Protein AF-A0A1J9QA91-F1 (afdb_monomer)

Nearest PDB structures (foldseek):
  8tov-assembly1_H  TM=1.592E-01  e=2.690E+00  Human immunodeficiency virus 1
  8tov-assembly1_L  TM=1.574E-01  e=2.690E+00  Human immunodeficiency virus 1

Mean predicted aligned error: 17.03 Å

pLDDT: mean 70.41, std 20.9, range [32.97, 96.31]

Structure (mmCIF, N/CA/C/O backbone):
data_AF-A0A1J9QA91-F1
#
_entry.id   AF-A0A1J9QA91-F1
#
loop_
_atom_site.group_PDB
_atom_site.id
_atom_site.type_symbol
_atom_site.label_atom_id
_atom_site.label_alt_id
_atom_site.label_comp_id
_atom_site.label_asym_id
_atom_site.label_entity_id
_atom_site.label_seq_id
_atom_site.pdbx_PDB_ins_code
_atom_site.Cartn_x
_atom_site.Cartn_y
_atom_site.Cartn_z
_atom_site.occupancy
_atom_site.B_iso_or_equiv
_atom_site.auth_seq_id
_atom_site.auth_comp_id
_atom_site.auth_asym_id
_atom_site.auth_atom_id
_atom_site.pdbx_PDB_model_num
ATOM 1 N N . MET A 1 1 ? -50.856 31.066 -77.175 1.00 39.31 1 MET A N 1
ATOM 2 C CA . MET A 1 1 ? -49.481 31.153 -76.643 1.00 39.31 1 MET A CA 1
ATOM 3 C C . MET A 1 1 ? -49.029 29.715 -76.369 1.00 39.31 1 MET A C 1
ATOM 5 O O . MET A 1 1 ? -49.723 29.060 -75.609 1.00 39.31 1 MET A O 1
ATOM 9 N N . THR A 1 2 ? -48.312 29.066 -77.304 1.00 38.53 2 THR A N 1
ATOM 10 C CA . THR A 1 2 ? -46.837 28.796 -77.308 1.00 38.53 2 THR A CA 1
ATOM 11 C C . THR A 1 2 ? -46.408 27.879 -76.141 1.00 38.53 2 THR A C 1
ATOM 13 O O . THR A 1 2 ? -46.605 28.278 -75.005 1.00 38.53 2 THR A O 1
ATOM 16 N N . ARG A 1 3 ? -46.133 26.572 -76.331 1.00 35.72 3 ARG A N 1
ATOM 17 C CA . ARG A 1 3 ? -44.908 25.852 -76.800 1.00 35.72 3 ARG A CA 1
ATOM 18 C C . ARG A 1 3 ? -43.659 25.987 -75.904 1.00 35.72 3 ARG A C 1
ATOM 20 O O . ARG A 1 3 ? -43.253 27.115 -75.664 1.00 35.72 3 ARG A O 1
ATOM 27 N N . ASP A 1 4 ? -43.062 24.815 -75.604 1.00 38.56 4 ASP A N 1
ATOM 28 C CA . ASP A 1 4 ? -41.659 24.524 -75.200 1.00 38.56 4 ASP A CA 1
ATOM 29 C C . ASP A 1 4 ? -41.163 25.125 -73.867 1.00 38.56 4 ASP A C 1
ATOM 31 O O . ASP A 1 4 ? -41.654 26.156 -73.435 1.00 38.56 4 ASP A O 1
ATOM 35 N N . ALA A 1 5 ? -40.165 24.618 -73.139 1.00 40.47 5 ALA A N 1
ATOM 36 C CA . ALA A 1 5 ? -39.378 23.380 -73.029 1.00 40.47 5 ALA A CA 1
ATOM 37 C C . ALA A 1 5 ? -38.369 23.638 -71.882 1.00 40.47 5 ALA A C 1
ATOM 39 O O . ALA A 1 5 ? -38.092 24.803 -71.603 1.00 40.47 5 ALA A O 1
ATOM 40 N N . SER A 1 6 ? -37.756 22.575 -71.336 1.00 41.81 6 SER A N 1
ATOM 41 C CA . SER A 1 6 ? -36.440 22.605 -70.653 1.00 41.81 6 SER A CA 1
ATOM 42 C C . SER A 1 6 ? -36.372 23.344 -69.294 1.00 41.81 6 SER A C 1
ATOM 44 O O . SER A 1 6 ? -37.009 24.359 -69.075 1.00 41.81 6 SER A O 1
ATOM 46 N N . GLU A 1 7 ? -35.611 22.940 -68.281 1.00 35.69 7 GLU A N 1
ATOM 47 C CA . GLU A 1 7 ? -34.674 21.839 -68.080 1.00 35.69 7 GLU A CA 1
ATOM 48 C C . GLU A 1 7 ? -34.278 21.844 -66.589 1.00 35.69 7 GLU A C 1
ATOM 50 O O . GLU A 1 7 ? -34.295 22.889 -65.946 1.00 35.69 7 GLU A O 1
ATOM 55 N N . PHE A 1 8 ? -33.849 20.682 -66.095 1.00 37.22 8 PHE A N 1
ATOM 56 C CA . PHE A 1 8 ? -32.738 20.527 -65.147 1.00 37.22 8 PHE A CA 1
ATOM 57 C C . PHE A 1 8 ? -32.828 21.192 -63.758 1.00 37.22 8 PHE A C 1
ATOM 59 O O . PHE A 1 8 ? -32.391 22.318 -63.546 1.00 37.22 8 PHE A O 1
ATOM 66 N N . THR A 1 9 ? -33.179 20.391 -62.749 1.00 40.34 9 THR A N 1
ATOM 67 C CA . THR A 1 9 ? -32.490 20.468 -61.449 1.00 40.34 9 THR A CA 1
ATOM 68 C C . THR A 1 9 ? -32.198 19.057 -60.960 1.00 40.34 9 THR A C 1
ATOM 70 O O . THR A 1 9 ? -33.107 18.311 -60.595 1.00 40.34 9 THR A O 1
ATOM 73 N N . SER A 1 10 ? -30.921 18.696 -61.023 1.00 42.06 10 SER A N 1
ATOM 74 C CA . SER A 1 10 ? -30.374 17.416 -60.599 1.00 42.06 10 SER A CA 1
ATOM 75 C C . SER A 1 10 ? -30.230 17.318 -59.083 1.00 42.06 10 SER A C 1
ATOM 77 O O . SER A 1 10 ? -29.841 18.274 -58.419 1.00 42.06 10 SER A O 1
ATOM 79 N N . ASP A 1 11 ? -30.483 16.098 -58.622 1.00 36.47 11 ASP A N 1
ATOM 80 C CA . ASP A 1 11 ? -29.731 15.357 -57.612 1.00 36.47 11 ASP A CA 1
ATOM 81 C C . ASP A 1 11 ? -29.724 15.886 -56.170 1.00 36.47 11 ASP A C 1
ATOM 83 O O . ASP A 1 11 ? -28.911 16.699 -55.731 1.00 36.47 11 ASP A O 1
ATOM 87 N N . ALA A 1 12 ? -30.659 15.318 -55.412 1.00 41.25 12 ALA A N 1
ATOM 88 C CA . ALA A 1 12 ? -30.594 15.198 -53.973 1.00 41.25 12 ALA A CA 1
ATOM 89 C C . ALA A 1 12 ? -29.563 14.126 -53.594 1.00 41.25 12 ALA A C 1
ATOM 91 O O . ALA A 1 12 ? -29.635 13.004 -54.086 1.00 41.25 12 ALA A O 1
ATOM 92 N N . GLY A 1 13 ? -28.686 14.433 -52.640 1.00 36.81 13 GLY A N 1
ATOM 93 C CA . GLY A 1 13 ? -27.910 13.405 -51.952 1.00 36.81 13 GLY A CA 1
ATOM 94 C C . GLY A 1 13 ? -26.496 13.838 -51.622 1.00 36.81 13 GLY A C 1
ATOM 95 O O . GLY A 1 13 ? -25.540 13.398 -52.249 1.00 36.81 13 GLY A O 1
ATOM 96 N N . ALA A 1 14 ? -26.349 14.663 -50.585 1.00 39.41 14 ALA A N 1
ATOM 97 C CA . ALA A 1 14 ? -25.079 14.772 -49.885 1.00 39.41 14 ALA A CA 1
ATOM 98 C C . ALA A 1 14 ? -24.719 13.382 -49.331 1.00 39.41 14 ALA A C 1
ATOM 100 O O . ALA A 1 14 ? -25.323 12.910 -48.368 1.00 39.41 14 ALA A O 1
ATOM 101 N N . GLY A 1 15 ? -23.771 12.710 -49.983 1.00 32.97 15 GLY A N 1
ATOM 102 C CA . GLY A 1 15 ? -23.173 11.476 -49.498 1.00 32.97 15 GLY A CA 1
ATOM 103 C C . GLY A 1 15 ? -22.398 11.752 -48.215 1.00 32.97 15 GLY A C 1
ATOM 104 O O . GLY A 1 15 ? -21.253 12.195 -48.253 1.00 32.97 15 GLY A O 1
ATOM 105 N N . SER A 1 16 ? -23.031 11.498 -47.072 1.00 41.75 16 SER A N 1
ATOM 106 C CA . SER A 1 16 ? -22.326 11.268 -45.815 1.00 41.75 16 SER A CA 1
ATOM 107 C C . SER A 1 16 ? -21.507 9.979 -45.947 1.00 41.75 16 SER A C 1
ATOM 109 O O . SER A 1 16 ? -22.064 8.967 -46.382 1.00 41.75 16 SER A O 1
ATOM 111 N N . PRO A 1 17 ? -20.214 9.961 -45.583 1.00 40.47 17 PRO A N 1
ATOM 112 C CA . PRO A 1 17 ? -19.497 8.704 -45.453 1.00 40.47 17 PRO A CA 1
ATOM 113 C C . PRO A 1 17 ? -20.171 7.891 -44.345 1.00 40.47 17 PRO A C 1
ATOM 115 O O . PRO A 1 17 ? -20.330 8.360 -43.219 1.00 40.47 17 PRO A O 1
ATOM 118 N N . SER A 1 18 ? -20.634 6.692 -44.697 1.00 39.00 18 SER A N 1
ATOM 119 C CA . SER A 1 18 ? -21.162 5.724 -43.747 1.00 39.00 18 SER A CA 1
ATOM 120 C C . SER A 1 18 ? -20.080 5.371 -42.727 1.00 39.00 18 SER A C 1
ATOM 122 O O . SER A 1 18 ? -19.146 4.633 -43.035 1.00 39.00 18 SER A O 1
ATOM 124 N N . ASP A 1 19 ? -20.244 5.865 -41.502 1.00 38.88 19 ASP A N 1
ATOM 125 C CA . ASP A 1 19 ? -19.657 5.278 -40.302 1.00 38.88 19 ASP A CA 1
ATOM 126 C C . ASP A 1 19 ? -20.283 3.894 -40.096 1.00 38.88 19 ASP A C 1
ATOM 128 O O . ASP A 1 19 ? -21.243 3.701 -39.350 1.00 38.88 19 ASP A O 1
ATOM 132 N N . THR A 1 20 ? -19.763 2.902 -40.813 1.00 40.28 20 THR A N 1
ATOM 133 C CA . THR A 1 20 ? -19.886 1.510 -40.385 1.00 40.28 20 THR A CA 1
ATOM 134 C C . THR A 1 20 ? -19.117 1.389 -39.070 1.00 40.28 20 THR A C 1
ATOM 136 O O . THR A 1 20 ? -17.904 1.615 -39.080 1.00 40.28 20 THR A O 1
ATOM 139 N N 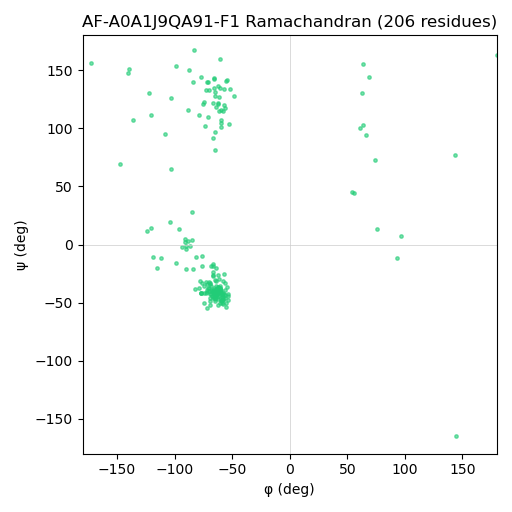. PRO A 1 21 ? -19.753 1.027 -37.940 1.00 38.31 21 PRO A N 1
ATOM 140 C CA . PRO A 1 21 ? -19.002 0.691 -36.746 1.00 38.31 21 PRO A CA 1
ATOM 141 C C . PRO A 1 21 ? -18.150 -0.522 -37.104 1.00 38.31 21 PRO A C 1
ATOM 143 O O . PRO A 1 21 ? -18.679 -1.593 -37.409 1.00 38.31 21 PRO A O 1
ATOM 146 N N . VAL A 1 22 ? -16.830 -0.349 -37.106 1.00 36.28 22 VAL A N 1
ATOM 147 C CA . VAL A 1 22 ? -15.901 -1.473 -37.097 1.00 36.28 22 VAL A CA 1
ATOM 148 C C . VAL A 1 22 ? -16.218 -2.243 -35.824 1.00 36.28 22 VAL A C 1
ATOM 150 O O . VAL A 1 22 ? -15.879 -1.823 -34.719 1.00 36.28 22 VAL A O 1
ATOM 153 N N . GLN A 1 23 ? -16.954 -3.339 -35.983 1.00 33.66 23 GLN A N 1
ATOM 154 C CA . GLN A 1 23 ? -17.214 -4.290 -34.924 1.00 33.66 23 GLN A CA 1
ATOM 155 C C . GLN A 1 23 ? -15.867 -4.935 -34.596 1.00 33.66 23 GLN A C 1
ATOM 157 O O . GLN A 1 23 ? -15.427 -5.875 -35.256 1.00 33.66 23 GLN A O 1
ATOM 162 N N . LEU A 1 24 ? -15.168 -4.344 -33.624 1.00 34.25 24 LEU A N 1
ATOM 163 C CA . LEU A 1 24 ? -13.982 -4.928 -33.017 1.00 34.25 24 LEU A CA 1
ATOM 164 C C . LEU A 1 24 ? -14.338 -6.355 -32.574 1.00 34.25 24 LEU A C 1
ATOM 166 O O . LEU A 1 24 ? -15.409 -6.551 -31.984 1.00 34.25 24 LEU A O 1
ATOM 170 N N . PRO A 1 25 ? -13.487 -7.355 -32.863 1.00 33.28 25 PRO A N 1
ATOM 171 C CA . PRO A 1 25 ? -13.709 -8.700 -32.361 1.00 33.28 25 PRO A CA 1
ATOM 172 C C . PRO A 1 25 ? -13.846 -8.642 -30.832 1.00 33.28 25 PRO A C 1
ATOM 174 O O . PRO A 1 25 ? -13.154 -7.841 -30.194 1.00 33.28 25 PRO A O 1
ATOM 177 N N . PRO A 1 26 ? -14.743 -9.445 -30.229 1.00 33.84 26 PRO A N 1
ATOM 178 C CA . PRO A 1 26 ? -14.878 -9.490 -28.783 1.00 33.84 26 PRO A CA 1
ATOM 179 C C . PRO A 1 26 ? -13.512 -9.832 -28.196 1.00 33.84 26 PRO A C 1
ATOM 181 O O . PRO A 1 26 ? -12.950 -10.880 -28.506 1.00 33.84 26 PRO A O 1
ATOM 184 N N . ASN A 1 27 ? -12.969 -8.909 -27.403 1.00 34.78 27 ASN A N 1
ATOM 185 C CA . ASN A 1 27 ? -11.701 -9.092 -26.718 1.00 34.78 27 ASN A CA 1
ATOM 186 C C . ASN A 1 27 ? -11.818 -10.349 -25.836 1.00 34.78 27 ASN A C 1
ATOM 188 O O . ASN A 1 27 ? -12.659 -10.356 -24.928 1.00 34.78 27 ASN A O 1
ATOM 192 N N . PRO A 1 28 ? -11.065 -11.429 -26.105 1.00 34.19 28 PRO A N 1
ATOM 193 C CA . PRO A 1 28 ? -11.128 -12.611 -25.275 1.00 34.19 28 PRO A CA 1
ATOM 194 C C . PRO A 1 28 ? -10.412 -12.318 -23.951 1.00 34.19 28 PRO A C 1
ATOM 196 O O . PRO A 1 28 ? -9.194 -12.352 -23.850 1.00 34.19 28 PRO A O 1
ATOM 199 N N . SER A 1 29 ? -11.234 -12.072 -22.934 1.00 44.62 29 SER A N 1
ATOM 200 C CA . SER A 1 29 ? -11.030 -12.585 -21.578 1.00 44.62 29 SER A CA 1
ATOM 201 C C . SER A 1 29 ? -9.925 -11.949 -20.718 1.00 44.62 29 SER A C 1
ATOM 203 O O . SER A 1 29 ? -8.976 -12.608 -20.328 1.00 44.62 29 SER A O 1
ATOM 205 N N . SER A 1 30 ? -10.149 -10.721 -20.243 1.00 43.38 30 SER A N 1
ATOM 206 C CA . SER A 1 30 ? -9.659 -10.280 -18.918 1.00 43.38 30 SER A CA 1
ATOM 207 C C . SER A 1 30 ? -10.574 -10.745 -17.767 1.00 43.38 30 SER A C 1
ATOM 209 O O . SER A 1 30 ? -10.203 -10.675 -16.597 1.00 43.38 30 SER A O 1
ATOM 211 N N . SER A 1 31 ? -11.767 -11.260 -18.099 1.00 40.06 31 SER A N 1
ATOM 212 C CA . SER A 1 31 ? -12.712 -11.857 -17.143 1.00 40.06 31 SER A CA 1
ATOM 213 C C . SER A 1 31 ? -12.184 -13.181 -16.583 1.00 40.06 31 SER A C 1
ATOM 215 O O . SER A 1 31 ? -12.224 -13.397 -15.375 1.00 40.06 31 SER A O 1
ATOM 217 N N . SER A 1 32 ? -11.600 -14.044 -17.426 1.00 52.50 32 SER A N 1
ATOM 218 C CA . SER A 1 32 ? -11.296 -15.433 -17.053 1.00 52.50 32 SER A CA 1
ATOM 219 C C . SER A 1 32 ? -10.280 -15.579 -15.921 1.00 52.50 32 SER A C 1
ATOM 221 O O . SER A 1 32 ? -10.372 -16.524 -15.144 1.00 52.50 32 SER A O 1
ATOM 223 N N . ASP A 1 33 ? -9.326 -14.659 -15.789 1.00 52.06 33 ASP A N 1
ATOM 224 C CA . ASP A 1 33 ? -8.189 -14.848 -14.881 1.00 52.06 33 ASP A CA 1
ATOM 225 C C . ASP A 1 33 ? -8.527 -14.484 -13.428 1.00 52.06 33 ASP A C 1
ATOM 227 O O . ASP A 1 33 ? -8.138 -15.191 -12.491 1.00 52.06 33 ASP A O 1
ATOM 231 N N . ILE A 1 34 ? -9.320 -13.422 -13.232 1.00 53.81 34 ILE A N 1
ATOM 232 C CA . ILE A 1 34 ? -9.914 -13.083 -11.929 1.00 53.81 34 ILE A CA 1
ATOM 233 C C . ILE A 1 34 ? -11.025 -14.078 -11.586 1.00 53.81 34 ILE A C 1
ATOM 235 O O . ILE A 1 34 ? -11.161 -14.451 -10.416 1.00 53.81 34 ILE A O 1
ATOM 239 N N . ASP A 1 35 ? -11.765 -14.570 -12.584 1.00 63.16 35 ASP A N 1
ATOM 240 C CA . ASP A 1 35 ? -12.769 -15.614 -12.388 1.00 63.16 35 ASP A CA 1
ATOM 241 C C . ASP A 1 35 ? -12.125 -16.903 -11.857 1.00 63.16 35 ASP A C 1
ATOM 243 O O . ASP A 1 35 ? -12.683 -17.531 -10.960 1.00 63.16 35 ASP A O 1
ATOM 247 N N . VAL A 1 36 ? -10.915 -17.275 -12.296 1.00 58.28 36 VAL A N 1
ATOM 248 C CA . VAL A 1 36 ? -10.191 -18.450 -11.771 1.00 58.28 36 VAL A CA 1
ATOM 249 C C . VAL A 1 36 ? -9.801 -18.271 -10.302 1.00 58.28 36 VAL A C 1
ATOM 251 O O . VAL A 1 36 ? -10.016 -19.188 -9.504 1.00 58.28 36 VAL A O 1
ATOM 254 N N . PHE A 1 37 ? -9.270 -17.109 -9.907 1.00 59.41 37 PHE A N 1
ATOM 255 C CA . PHE A 1 37 ? -8.938 -16.842 -8.501 1.00 59.41 37 PHE A CA 1
ATOM 256 C C . PHE A 1 37 ? -10.199 -16.817 -7.625 1.00 59.41 37 PHE A C 1
ATOM 258 O O . PHE A 1 37 ? -10.272 -17.500 -6.601 1.00 59.41 37 PHE A O 1
ATOM 265 N N . THR A 1 38 ? -11.221 -16.084 -8.065 1.00 64.25 38 THR A N 1
ATOM 266 C CA . THR A 1 38 ? -12.463 -15.861 -7.314 1.00 64.25 38 THR A CA 1
ATOM 267 C C . THR A 1 38 ? -13.297 -17.140 -7.197 1.00 64.25 38 THR A C 1
ATOM 269 O O . THR A 1 38 ? -13.761 -17.466 -6.103 1.00 64.25 38 THR A O 1
ATOM 272 N N . SER A 1 39 ? -13.420 -17.924 -8.275 1.00 68.56 39 SER A N 1
ATOM 273 C CA . SER A 1 39 ? -14.099 -19.231 -8.262 1.00 68.56 39 SER A CA 1
ATOM 274 C C . SER A 1 39 ? -13.356 -20.263 -7.416 1.00 68.56 39 SER A C 1
ATOM 276 O O . SER A 1 39 ? -13.983 -21.016 -6.671 1.00 68.56 39 SER A O 1
ATOM 278 N N . THR A 1 40 ? -12.020 -20.278 -7.456 1.00 66.88 40 THR A N 1
ATOM 279 C CA . THR A 1 40 ? -11.218 -21.175 -6.613 1.00 66.88 40 THR A CA 1
ATOM 280 C C . THR A 1 40 ? -11.399 -20.833 -5.136 1.00 66.88 40 THR A C 1
ATOM 282 O O . THR A 1 40 ? -11.616 -21.730 -4.322 1.00 66.88 40 THR A O 1
ATOM 285 N N . LEU A 1 41 ? -11.390 -19.543 -4.788 1.00 68.19 41 LEU A N 1
ATOM 286 C CA . LEU A 1 41 ? -11.603 -19.086 -3.416 1.00 68.19 41 LEU A CA 1
ATOM 287 C C . LEU A 1 41 ? -13.009 -19.452 -2.905 1.00 68.19 41 LEU A C 1
ATOM 289 O O . LEU A 1 41 ? -13.157 -19.931 -1.780 1.00 68.19 41 LEU A O 1
ATOM 293 N N . GLN A 1 42 ? -14.039 -19.271 -3.738 1.00 71.44 42 GLN A N 1
ATOM 294 C CA . GLN A 1 42 ? -15.420 -19.629 -3.402 1.00 71.44 42 GLN A CA 1
ATOM 295 C C . GLN A 1 42 ? -15.605 -21.146 -3.236 1.00 71.44 42 GLN A C 1
ATOM 297 O O . GLN A 1 42 ? -16.220 -21.575 -2.259 1.00 71.44 42 GLN A O 1
ATOM 302 N N . ASN A 1 43 ? -15.017 -21.960 -4.117 1.00 72.06 43 ASN A N 1
ATOM 303 C CA . ASN A 1 43 ? -15.095 -23.423 -4.043 1.00 72.06 43 ASN A CA 1
ATOM 304 C C . ASN A 1 43 ? -14.391 -23.991 -2.800 1.00 72.06 43 ASN A C 1
ATOM 306 O O . ASN A 1 43 ? -14.903 -24.908 -2.155 1.00 72.06 43 ASN A O 1
ATOM 310 N N . LEU A 1 44 ? -13.238 -23.432 -2.420 1.00 68.38 44 LEU A N 1
ATOM 311 C CA . LEU A 1 44 ? -12.497 -23.869 -1.230 1.00 68.38 44 LEU A CA 1
ATOM 312 C C . LEU A 1 44 ? -13.216 -23.468 0.061 1.00 68.38 44 LEU A C 1
ATOM 314 O O . LEU A 1 44 ? -13.297 -24.267 0.993 1.00 68.38 44 LEU A O 1
ATOM 318 N N . LYS A 1 45 ? -13.837 -22.282 0.077 1.00 67.38 45 LYS A N 1
ATOM 319 C CA . LYS A 1 45 ? -14.704 -21.850 1.178 1.00 67.38 45 LYS A CA 1
ATOM 320 C C . LYS A 1 45 ? -15.933 -22.757 1.324 1.00 67.38 45 LYS A C 1
ATOM 322 O O . LYS A 1 45 ? -16.285 -23.115 2.444 1.00 67.38 45 LYS A O 1
ATOM 327 N N . ALA A 1 46 ? -16.554 -23.168 0.214 1.00 71.56 46 ALA A N 1
ATOM 328 C CA . ALA A 1 46 ? -17.671 -24.119 0.218 1.00 71.56 46 ALA A CA 1
ATOM 329 C C . ALA A 1 46 ? -17.261 -25.531 0.683 1.00 71.56 46 ALA A C 1
ATOM 331 O O . ALA A 1 46 ? -18.095 -26.276 1.190 1.00 71.56 46 ALA A O 1
ATOM 332 N N . SER A 1 47 ? -15.976 -25.875 0.564 1.00 69.81 47 SER A N 1
ATOM 333 C CA . SER A 1 47 ? -15.411 -27.164 0.988 1.00 69.81 47 SER A CA 1
ATOM 334 C C . SER A 1 47 ? -14.943 -27.181 2.452 1.00 69.81 47 SER A C 1
ATOM 336 O O . SER A 1 47 ? -14.384 -28.177 2.900 1.00 69.81 47 SER A O 1
ATOM 338 N N . GLY A 1 48 ? -15.144 -26.090 3.204 1.00 66.81 48 GLY A N 1
ATOM 339 C CA . GLY A 1 48 ? -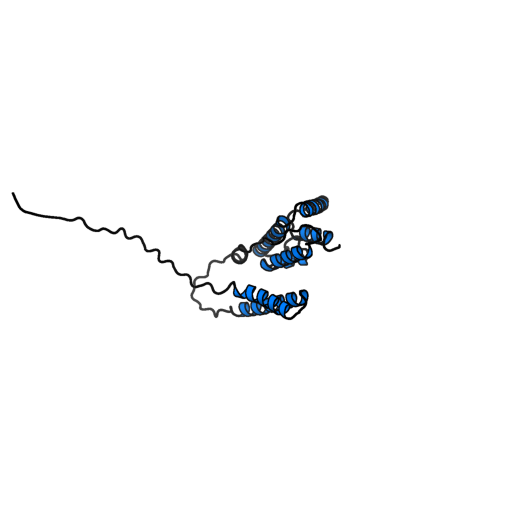14.734 -25.991 4.610 1.00 66.81 48 GLY A CA 1
ATOM 340 C C . GLY A 1 48 ? -13.231 -25.779 4.825 1.00 66.81 48 GLY A C 1
ATOM 341 O O . GLY A 1 48 ? -12.757 -25.918 5.950 1.00 66.81 48 GLY A O 1
ATOM 342 N N . VAL A 1 49 ? -12.478 -25.435 3.773 1.00 65.94 49 VAL A N 1
ATOM 343 C CA . VAL A 1 49 ? -11.047 -25.117 3.876 1.00 65.94 49 VAL A CA 1
ATOM 344 C C . VAL A 1 49 ? -10.879 -23.783 4.602 1.00 65.94 49 VAL A C 1
ATOM 346 O O . VAL A 1 49 ? -11.561 -22.801 4.292 1.00 65.94 49 VAL A O 1
ATOM 349 N N . GLY A 1 50 ? -9.961 -23.739 5.572 1.00 64.50 50 GLY A N 1
ATOM 350 C CA . GLY A 1 50 ? -9.644 -22.524 6.320 1.00 64.50 50 GLY A CA 1
ATOM 351 C C . GLY A 1 50 ? -9.251 -21.378 5.385 1.00 64.50 50 GLY A C 1
ATOM 352 O O . GLY A 1 50 ? -8.564 -21.578 4.386 1.00 64.50 50 GLY A O 1
ATOM 353 N N . GLN A 1 51 ? -9.687 -20.159 5.700 1.00 54.38 51 GLN A N 1
ATOM 354 C CA . GLN A 1 51 ? -9.568 -18.999 4.808 1.00 54.38 51 GLN A CA 1
ATOM 355 C C . GLN A 1 51 ? -8.121 -18.705 4.368 1.00 54.38 51 GLN A C 1
ATOM 357 O O . GLN A 1 51 ? -7.893 -18.273 3.238 1.00 54.38 51 GLN A O 1
ATOM 362 N N . GLU A 1 52 ? -7.146 -18.965 5.237 1.00 46.81 52 GLU A N 1
ATOM 363 C CA . GLU A 1 52 ? -5.727 -18.774 4.939 1.00 46.81 52 GLU A CA 1
ATOM 364 C C . GLU A 1 52 ? -5.187 -19.819 3.948 1.00 46.81 52 GLU A C 1
ATOM 366 O O . GLU A 1 52 ? -4.460 -19.477 3.014 1.00 46.81 52 GLU A O 1
ATOM 371 N N . GLU A 1 53 ? -5.591 -21.082 4.093 1.00 58.19 53 GLU A N 1
ATOM 372 C CA . GLU A 1 53 ? -5.234 -22.143 3.148 1.00 58.19 53 GLU A CA 1
ATOM 373 C C . GLU A 1 53 ? -5.949 -21.962 1.811 1.00 58.19 53 GLU A C 1
ATOM 375 O O . GLU A 1 53 ? -5.329 -22.097 0.757 1.00 58.19 53 GLU A O 1
ATOM 380 N N . ALA A 1 54 ? -7.220 -21.555 1.842 1.00 52.84 54 ALA A N 1
ATOM 381 C CA . ALA A 1 54 ? -7.991 -21.251 0.645 1.00 52.84 54 ALA A CA 1
ATOM 382 C C . ALA A 1 54 ? -7.346 -20.122 -0.174 1.00 52.84 54 ALA A C 1
ATOM 384 O O . ALA A 1 54 ? -7.265 -20.207 -1.399 1.00 52.84 54 ALA A O 1
ATOM 385 N N . PHE A 1 55 ? -6.831 -19.091 0.501 1.00 48.94 55 PHE A N 1
ATOM 386 C CA . PHE A 1 55 ? -6.128 -17.986 -0.143 1.00 48.94 55 PHE A CA 1
ATOM 387 C C . PHE A 1 55 ? -4.771 -18.413 -0.716 1.00 48.94 55 PHE A C 1
ATOM 389 O O . PHE A 1 55 ? -4.478 -18.113 -1.874 1.00 48.94 55 PHE A O 1
ATOM 396 N N . LYS A 1 56 ? -3.960 -19.158 0.052 1.00 56.72 56 LYS A N 1
ATOM 397 C CA . LYS A 1 56 ? -2.680 -19.715 -0.429 1.00 56.72 56 LYS A CA 1
ATOM 398 C C . LYS A 1 56 ? -2.891 -20.585 -1.671 1.00 56.72 56 LYS A C 1
ATOM 400 O O . LYS A 1 56 ? -2.152 -20.453 -2.647 1.00 56.72 56 LYS A O 1
ATOM 405 N N . PHE A 1 57 ? -3.929 -21.416 -1.666 1.00 56.53 57 PHE A N 1
ATOM 406 C CA . PHE A 1 57 ? -4.245 -22.319 -2.768 1.00 56.53 57 PHE A CA 1
ATOM 407 C C . PHE A 1 57 ? -4.801 -21.582 -3.994 1.00 56.53 57 PHE A C 1
ATOM 409 O O . PHE A 1 57 ? -4.387 -21.864 -5.118 1.00 56.53 57 PHE A O 1
ATOM 416 N N . ALA A 1 58 ? -5.683 -20.596 -3.802 1.00 55.47 58 ALA A N 1
ATOM 417 C CA . ALA A 1 58 ? -6.183 -19.757 -4.892 1.00 55.47 58 ALA A CA 1
ATOM 418 C C . ALA A 1 58 ? -5.050 -18.953 -5.553 1.00 55.47 58 ALA A C 1
ATOM 420 O O . ALA A 1 58 ? -4.971 -18.900 -6.780 1.00 55.47 58 ALA A O 1
ATOM 421 N N . MET A 1 59 ? -4.118 -18.414 -4.759 1.00 50.78 59 MET A N 1
ATOM 422 C CA . MET A 1 59 ? -2.920 -17.730 -5.260 1.00 50.78 59 MET A CA 1
ATOM 423 C C . MET A 1 59 ? -1.979 -18.664 -6.029 1.00 50.78 59 MET A C 1
ATOM 425 O O . MET A 1 59 ? -1.467 -18.287 -7.082 1.00 50.78 59 MET A O 1
ATOM 429 N N . ALA A 1 60 ? -1.745 -19.880 -5.527 1.00 60.81 60 ALA A N 1
ATOM 430 C CA . ALA A 1 60 ? -0.908 -20.868 -6.207 1.00 60.81 60 ALA A CA 1
ATOM 431 C C . ALA A 1 60 ? -1.521 -21.311 -7.544 1.00 60.81 60 ALA A C 1
ATOM 433 O O . ALA A 1 60 ? -0.822 -21.400 -8.553 1.00 60.81 60 ALA A O 1
ATOM 434 N N . ARG A 1 61 ? -2.841 -21.531 -7.573 1.00 58.03 61 ARG A N 1
ATOM 435 C CA . ARG A 1 61 ? -3.568 -21.925 -8.784 1.00 58.03 61 ARG A CA 1
ATOM 436 C C . ARG A 1 61 ? -3.620 -20.807 -9.822 1.00 58.03 61 ARG A C 1
ATOM 438 O O . ARG A 1 61 ? -3.459 -21.085 -11.005 1.00 58.03 61 ARG A O 1
ATOM 445 N N . TRP A 1 62 ? -3.790 -19.560 -9.386 1.00 56.06 62 TRP A N 1
ATOM 446 C CA . TRP A 1 62 ? -3.721 -18.401 -10.273 1.00 56.06 62 TRP A CA 1
ATOM 447 C C . TRP A 1 62 ? -2.334 -18.266 -10.917 1.00 56.06 62 TRP A C 1
ATOM 449 O O . TRP A 1 62 ? -2.245 -18.136 -12.134 1.00 56.06 62 TRP A O 1
ATOM 459 N N . ARG A 1 63 ? -1.250 -18.423 -10.142 1.00 53.47 63 ARG A N 1
ATOM 460 C CA . ARG A 1 63 ? 0.123 -18.434 -10.683 1.00 53.47 63 ARG A CA 1
ATOM 461 C C . ARG A 1 63 ? 0.354 -19.537 -11.715 1.00 53.47 63 ARG A C 1
ATOM 463 O O . ARG A 1 63 ? 0.896 -19.257 -12.773 1.00 53.47 63 ARG A O 1
ATOM 470 N N . ALA A 1 64 ? -0.102 -20.761 -11.451 1.00 58.00 64 ALA A N 1
ATOM 471 C CA . ALA A 1 64 ? 0.081 -21.876 -12.383 1.00 58.00 64 ALA A CA 1
ATOM 472 C C . ALA A 1 64 ? -0.622 -21.653 -13.736 1.00 58.00 64 ALA A C 1
ATOM 474 O O . ALA A 1 64 ? -0.091 -22.028 -14.779 1.00 58.00 64 ALA A O 1
ATOM 475 N N . VAL A 1 65 ? -1.805 -21.028 -13.731 1.00 54.62 65 VAL A N 1
ATOM 476 C CA . VAL A 1 65 ? -2.521 -20.661 -14.965 1.00 54.62 65 VAL A CA 1
ATOM 477 C C . VAL A 1 65 ? -1.827 -19.493 -15.673 1.00 54.62 65 VAL A C 1
ATOM 479 O O . VAL A 1 65 ? -1.698 -19.515 -16.894 1.00 54.62 65 VAL A O 1
ATOM 482 N N . PHE A 1 66 ? -1.323 -18.518 -14.916 1.00 46.91 66 PHE A N 1
ATOM 483 C CA . PHE A 1 66 ? -0.602 -17.357 -15.439 1.00 46.91 66 PHE A CA 1
ATOM 484 C C . PHE A 1 66 ? 0.739 -17.732 -16.103 1.00 46.91 66 PHE A C 1
ATOM 486 O O . PHE A 1 66 ? 1.044 -17.262 -17.199 1.00 46.91 66 PHE A O 1
ATOM 493 N N . ASP A 1 67 ? 1.513 -18.636 -15.497 1.00 47.03 67 ASP A N 1
ATOM 494 C CA . ASP A 1 67 ? 2.783 -19.123 -16.056 1.00 47.03 67 ASP A CA 1
ATOM 495 C C . ASP A 1 67 ? 2.564 -19.974 -17.322 1.00 47.03 67 ASP A C 1
ATOM 497 O O . ASP A 1 67 ? 3.328 -19.879 -18.283 1.00 47.03 67 ASP A O 1
ATOM 501 N N . ALA A 1 68 ? 1.485 -20.765 -17.369 1.00 49.75 68 ALA A N 1
ATOM 502 C CA . ALA A 1 68 ? 1.138 -21.582 -18.533 1.00 49.75 68 ALA A CA 1
ATOM 503 C C . ALA A 1 68 ? 0.691 -20.749 -19.750 1.00 49.75 68 ALA A C 1
ATOM 505 O O . ALA A 1 68 ? 0.972 -21.136 -20.885 1.00 49.75 68 ALA A O 1
ATOM 506 N N . GLN A 1 69 ? 0.032 -19.605 -19.531 1.00 47.69 69 GLN A N 1
ATOM 507 C CA . GLN A 1 69 ? -0.367 -18.691 -20.609 1.00 47.69 69 GLN A CA 1
ATOM 508 C C . GLN A 1 69 ? 0.828 -17.897 -21.167 1.00 47.69 69 GLN A C 1
ATOM 510 O O . GLN A 1 69 ? 0.929 -17.708 -22.378 1.00 47.69 69 GLN A O 1
ATOM 515 N N . ASN A 1 70 ? 1.789 -17.515 -20.318 1.00 40.94 70 ASN A N 1
ATOM 516 C CA . ASN A 1 70 ? 3.005 -16.814 -20.753 1.00 40.94 70 ASN A CA 1
ATOM 517 C C . ASN A 1 70 ? 4.044 -17.723 -21.432 1.00 40.94 70 ASN A C 1
ATOM 519 O O . ASN A 1 70 ? 4.900 -17.233 -22.163 1.00 40.94 70 ASN A O 1
ATOM 523 N N . ALA A 1 71 ? 3.968 -19.043 -21.247 1.00 44.19 71 ALA A N 1
ATOM 524 C CA . ALA A 1 71 ? 4.831 -19.995 -21.950 1.00 44.19 71 ALA A CA 1
ATOM 525 C C . ALA A 1 71 ? 4.430 -20.228 -23.427 1.00 44.19 71 ALA A C 1
ATOM 527 O O . ALA A 1 71 ? 5.186 -20.856 -24.168 1.00 44.19 71 ALA A O 1
ATOM 528 N N . GLN A 1 72 ? 3.264 -19.738 -23.877 1.00 39.56 72 GLN A N 1
ATOM 529 C CA . GLN A 1 72 ? 2.758 -19.952 -25.244 1.00 39.56 72 GLN A CA 1
ATOM 530 C C . GLN A 1 72 ? 3.170 -18.884 -26.273 1.00 39.56 72 GLN A C 1
ATOM 532 O O . GLN A 1 72 ? 2.863 -19.035 -27.456 1.00 39.56 72 GLN A O 1
ATOM 537 N N . THR A 1 73 ? 3.914 -17.843 -25.892 1.00 41.91 73 THR A N 1
ATOM 538 C CA . THR A 1 73 ? 4.355 -16.774 -26.806 1.00 41.91 73 THR A CA 1
ATOM 539 C C . THR A 1 73 ? 5.826 -16.915 -27.201 1.00 41.91 73 THR A C 1
ATOM 541 O O . THR A 1 73 ? 6.656 -16.054 -26.930 1.00 41.91 73 THR A O 1
ATOM 544 N N . VAL A 1 74 ? 6.166 -17.988 -27.920 1.00 38.41 74 VAL A N 1
ATOM 545 C CA . VAL A 1 74 ? 7.388 -18.009 -28.746 1.00 38.41 74 VAL A CA 1
ATOM 546 C C . VAL A 1 74 ? 6.959 -17.960 -30.213 1.00 38.41 74 VAL A C 1
ATOM 548 O O . VAL A 1 74 ? 6.635 -19.004 -30.782 1.00 38.41 74 VAL A O 1
ATOM 551 N N . PRO A 1 75 ? 6.913 -16.782 -30.866 1.00 44.47 75 PRO A N 1
ATOM 552 C CA . PRO A 1 75 ? 6.640 -16.729 -32.290 1.00 44.47 75 PRO A CA 1
ATOM 553 C C . PRO A 1 75 ? 7.885 -17.187 -33.050 1.00 44.47 75 PRO A C 1
ATOM 555 O O . PRO A 1 75 ? 8.967 -16.612 -32.924 1.00 44.47 75 PRO A O 1
ATOM 558 N N . THR A 1 76 ? 7.729 -18.219 -33.876 1.00 42.25 76 THR A N 1
ATOM 559 C CA . THR A 1 76 ? 8.686 -18.555 -34.931 1.00 42.25 76 THR A CA 1
ATOM 560 C C . THR A 1 76 ? 8.792 -17.354 -35.878 1.00 42.25 76 THR A C 1
ATOM 562 O O . THR A 1 76 ? 7.802 -16.949 -36.487 1.00 42.25 76 THR A O 1
ATOM 565 N N . ALA A 1 77 ? 9.971 -16.733 -35.945 1.00 37.66 77 ALA A N 1
ATOM 566 C CA . ALA A 1 77 ? 10.183 -15.485 -36.671 1.00 37.66 77 ALA A CA 1
ATOM 567 C C . ALA A 1 77 ? 9.976 -15.656 -38.186 1.00 37.66 77 ALA A C 1
ATOM 569 O O . ALA A 1 77 ? 10.605 -16.504 -38.818 1.00 37.66 77 ALA A O 1
ATOM 570 N N . ASN A 1 78 ? 9.131 -14.800 -38.763 1.00 37.06 78 ASN A N 1
ATOM 571 C CA . ASN A 1 78 ? 8.966 -14.628 -40.205 1.00 37.06 78 ASN A CA 1
ATOM 572 C C . ASN A 1 78 ? 9.700 -13.325 -40.610 1.00 37.06 78 ASN A C 1
ATOM 574 O O . ASN A 1 78 ? 9.427 -12.291 -39.996 1.00 37.06 78 ASN A O 1
ATOM 578 N N . PRO A 1 79 ? 10.632 -13.302 -41.586 1.00 45.91 79 PRO A N 1
ATOM 579 C CA . PRO A 1 79 ? 11.627 -12.227 -41.706 1.00 45.91 79 PRO A CA 1
ATOM 580 C C . PRO A 1 79 ? 11.156 -10.972 -42.467 1.00 45.91 79 PRO A C 1
ATOM 582 O O . PRO A 1 79 ? 11.957 -10.287 -43.100 1.00 45.91 79 PRO A O 1
ATOM 585 N N . SER A 1 80 ? 9.865 -10.639 -42.475 1.00 47.16 80 SER A N 1
ATOM 586 C CA . SER A 1 80 ? 9.367 -9.525 -43.302 1.00 47.16 80 SER A CA 1
ATOM 587 C C . SER A 1 80 ? 8.189 -8.791 -42.674 1.00 47.16 80 SER A C 1
ATOM 589 O O . SER A 1 80 ? 7.075 -8.860 -43.178 1.00 47.16 80 SER A O 1
ATOM 591 N N . MET A 1 81 ? 8.438 -8.063 -41.584 1.00 48.06 81 MET A N 1
ATOM 592 C CA . MET A 1 81 ? 7.543 -7.005 -41.099 1.00 48.06 81 MET A CA 1
ATOM 593 C C . MET A 1 81 ? 8.372 -5.807 -40.601 1.00 48.06 81 MET A C 1
ATOM 595 O O . MET A 1 81 ? 9.480 -6.015 -40.099 1.00 48.06 81 MET A O 1
ATOM 599 N N . PRO A 1 82 ? 7.875 -4.560 -40.735 1.00 48.28 82 PRO A N 1
ATOM 600 C CA . PRO A 1 82 ? 8.538 -3.383 -40.185 1.00 48.28 82 PRO A CA 1
ATOM 601 C C . PRO A 1 82 ? 8.611 -3.499 -38.661 1.00 48.28 82 PRO A C 1
ATOM 603 O O . PRO A 1 82 ? 7.632 -3.879 -38.019 1.00 48.28 82 PRO A O 1
ATOM 606 N N . VAL A 1 83 ? 9.769 -3.168 -38.093 1.00 46.44 83 VAL A N 1
ATOM 607 C CA . VAL A 1 83 ? 10.008 -3.173 -36.645 1.00 46.44 83 VAL A CA 1
ATOM 608 C C . VAL A 1 83 ? 8.979 -2.244 -35.980 1.00 46.44 83 VAL A C 1
ATOM 610 O O . VAL A 1 83 ? 8.951 -1.060 -36.330 1.00 46.44 83 VAL A O 1
ATOM 613 N N . PRO A 1 84 ? 8.112 -2.722 -35.064 1.00 47.09 84 PRO A N 1
ATOM 614 C CA . PRO A 1 84 ? 7.255 -1.822 -34.306 1.00 47.09 84 PRO A CA 1
ATOM 615 C C . PRO A 1 84 ? 8.154 -0.874 -33.507 1.00 47.09 84 PRO A C 1
ATOM 617 O O . PRO A 1 84 ? 9.163 -1.296 -32.942 1.00 47.09 84 PRO A O 1
ATOM 620 N N . ALA A 1 85 ? 7.827 0.421 -33.522 1.00 51.66 85 ALA A N 1
ATOM 621 C CA . ALA A 1 85 ? 8.560 1.438 -32.777 1.00 51.66 85 ALA A CA 1
ATOM 622 C C . ALA A 1 85 ? 8.756 0.968 -31.328 1.00 51.66 85 ALA A C 1
ATOM 624 O O . ALA A 1 85 ? 7.772 0.585 -30.700 1.00 51.66 85 ALA A O 1
ATOM 625 N N . SER A 1 86 ? 9.996 0.979 -30.818 1.00 53.88 86 SER A N 1
ATOM 626 C CA . SER A 1 86 ? 10.283 0.626 -29.423 1.00 53.88 86 SER A CA 1
ATOM 627 C C . SER A 1 86 ? 9.403 1.459 -28.496 1.00 53.88 86 SER A C 1
ATOM 629 O O . SER A 1 86 ? 9.647 2.650 -28.293 1.00 53.88 86 SER A O 1
ATOM 631 N N . THR A 1 87 ? 8.360 0.842 -27.954 1.00 61.06 87 THR A N 1
ATOM 632 C CA . THR A 1 87 ? 7.592 1.392 -26.847 1.00 61.06 87 THR A CA 1
ATOM 633 C C . THR A 1 87 ? 8.463 1.307 -25.595 1.00 61.06 87 THR A C 1
ATOM 635 O O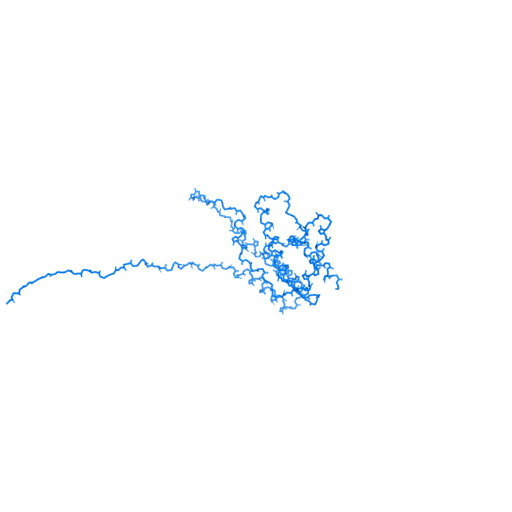 . THR A 1 87 ? 9.255 0.378 -25.432 1.00 61.06 87 THR A O 1
ATOM 638 N N . SER A 1 88 ? 8.428 2.340 -24.747 1.00 84.75 88 SER A N 1
ATOM 639 C CA . SER A 1 88 ? 9.180 2.309 -23.490 1.00 84.75 88 SER A CA 1
ATOM 640 C C . SER A 1 88 ? 8.509 1.312 -22.547 1.00 84.75 88 SER A C 1
ATOM 642 O O . SER A 1 88 ? 7.282 1.320 -22.439 1.00 84.75 88 SER A O 1
ATOM 644 N N . ALA A 1 89 ? 9.278 0.514 -21.807 1.00 87.69 89 ALA A N 1
ATOM 645 C CA . ALA A 1 89 ? 8.722 -0.489 -20.893 1.00 87.69 89 ALA A CA 1
ATOM 646 C C . ALA A 1 89 ? 7.798 0.152 -1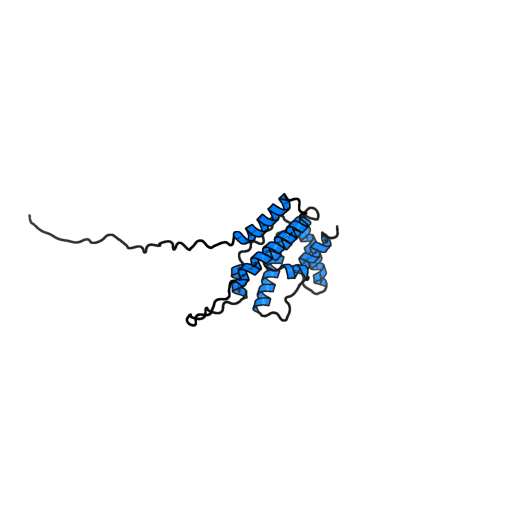9.841 1.00 87.69 89 ALA A C 1
ATOM 648 O O . ALA A 1 89 ? 6.801 -0.430 -19.422 1.00 87.69 89 ALA A O 1
ATOM 649 N N . PHE A 1 90 ? 8.086 1.401 -19.458 1.00 82.88 90 PHE A N 1
ATOM 650 C CA . PHE A 1 90 ? 7.206 2.183 -18.590 1.00 82.88 90 PHE A CA 1
ATOM 651 C C . PHE A 1 90 ? 5.838 2.503 -19.220 1.00 82.88 90 PHE A C 1
ATOM 653 O O . PHE A 1 90 ? 4.834 2.550 -18.510 1.00 82.88 90 PHE A O 1
ATOM 660 N N . ARG A 1 91 ? 5.782 2.745 -20.536 1.00 87.81 91 ARG A N 1
ATOM 661 C CA . ARG A 1 91 ? 4.526 3.029 -21.238 1.00 87.81 91 ARG A CA 1
ATOM 662 C C . ARG A 1 91 ? 3.671 1.773 -21.287 1.00 87.81 91 ARG A C 1
ATOM 664 O O . ARG A 1 91 ? 2.521 1.845 -20.878 1.00 87.81 91 ARG A O 1
ATOM 671 N N . ASP A 1 92 ? 4.265 0.653 -21.682 1.00 88.31 92 ASP A N 1
ATOM 672 C CA . ASP A 1 92 ? 3.575 -0.637 -21.750 1.00 88.31 92 ASP A CA 1
ATOM 673 C C . ASP A 1 92 ? 3.032 -1.025 -20.367 1.00 88.31 92 ASP A C 1
ATOM 675 O O . ASP A 1 92 ? 1.858 -1.344 -20.214 1.00 88.31 92 ASP A O 1
ATOM 679 N N . PHE A 1 93 ? 3.839 -0.837 -19.317 1.00 90.50 93 PHE A N 1
ATOM 680 C CA . PHE A 1 93 ? 3.388 -1.029 -17.940 1.00 90.50 93 PHE A CA 1
ATOM 681 C C . PHE A 1 93 ? 2.201 -0.120 -17.568 1.00 90.50 93 PHE A C 1
ATOM 683 O O . PHE A 1 93 ? 1.256 -0.549 -16.908 1.00 90.50 93 PHE A O 1
ATOM 690 N N . LYS A 1 94 ? 2.220 1.156 -17.961 1.00 86.69 94 LYS A N 1
ATOM 691 C CA . LYS A 1 94 ? 1.115 2.072 -17.656 1.00 86.69 94 LYS A CA 1
ATOM 692 C C . LYS A 1 94 ? -0.147 1.735 -18.454 1.00 86.69 94 LYS A C 1
ATOM 694 O O . LYS A 1 94 ? -1.239 1.932 -17.927 1.00 86.69 94 LYS A O 1
ATOM 699 N N . ASP A 1 95 ? -0.011 1.227 -19.671 1.00 88.19 95 ASP A N 1
ATOM 700 C CA . ASP A 1 95 ? -1.142 0.755 -20.468 1.00 88.19 95 ASP A CA 1
ATOM 701 C C . ASP A 1 95 ? -1.776 -0.491 -19.802 1.00 88.19 95 ASP A C 1
ATOM 703 O O . ASP A 1 95 ? -2.999 -0.546 -19.634 1.00 88.19 95 ASP A O 1
ATOM 707 N N . ASP A 1 96 ? -0.952 -1.405 -19.275 1.00 88.19 96 ASP A N 1
ATOM 708 C CA . ASP A 1 96 ? -1.393 -2.617 -18.566 1.00 88.19 96 ASP A CA 1
ATOM 709 C C . ASP A 1 96 ? -2.029 -2.352 -17.189 1.00 88.19 96 ASP A C 1
ATOM 711 O O . ASP A 1 96 ? -2.976 -3.037 -16.810 1.00 88.19 96 ASP A O 1
ATOM 715 N N . PHE A 1 97 ? -1.526 -1.387 -16.409 1.00 89.44 97 PHE A N 1
ATOM 716 C CA . PHE A 1 97 ? -1.932 -1.208 -14.999 1.00 89.44 97 PHE A CA 1
ATOM 717 C C . PHE A 1 97 ? -2.575 0.144 -14.687 1.00 89.44 97 PHE A C 1
ATOM 719 O O . PHE A 1 97 ? -3.150 0.328 -13.614 1.00 89.44 97 PHE A O 1
ATOM 726 N N . GLY A 1 98 ? -2.517 1.109 -15.603 1.00 82.50 98 GLY A N 1
ATOM 727 C CA . GLY A 1 98 ? -3.016 2.468 -15.379 1.00 82.50 98 GLY A CA 1
ATOM 728 C C . GLY A 1 98 ? -4.524 2.552 -15.150 1.00 82.50 98 GLY A C 1
ATOM 729 O O . GLY A 1 98 ? -4.997 3.526 -14.568 1.00 82.50 98 GLY A O 1
ATOM 730 N N . HIS A 1 99 ? -5.265 1.530 -15.578 1.00 87.38 99 HIS A N 1
ATOM 731 C CA . HIS A 1 99 ? -6.710 1.421 -15.415 1.00 87.38 99 HIS A CA 1
ATOM 732 C C . HIS A 1 99 ? -7.133 0.715 -14.111 1.00 87.38 99 HIS A C 1
ATOM 734 O O . HIS A 1 99 ? -8.330 0.621 -13.837 1.00 87.38 99 HIS A O 1
ATOM 740 N N . VAL A 1 100 ? -6.188 0.205 -13.310 1.00 86.56 100 VAL A N 1
ATOM 741 C CA . VAL A 1 100 ? -6.497 -0.482 -12.049 1.00 86.56 100 VAL A CA 1
ATOM 742 C C . VAL A 1 100 ? -7.080 0.509 -11.040 1.00 86.56 100 VAL A C 1
ATOM 744 O O . VAL A 1 100 ? -6.443 1.497 -10.670 1.00 86.56 100 VAL A O 1
ATOM 747 N N . ASP A 1 101 ? -8.291 0.224 -10.559 1.00 86.06 101 ASP A N 1
ATOM 748 C CA . ASP A 1 101 ? -8.932 1.023 -9.516 1.00 86.06 101 ASP A CA 1
ATOM 749 C C . ASP A 1 101 ? -8.299 0.739 -8.144 1.00 86.06 101 ASP A C 1
ATOM 751 O O . ASP A 1 101 ? -8.337 -0.388 -7.639 1.00 86.06 101 ASP A O 1
ATOM 755 N N . MET A 1 102 ? -7.760 1.782 -7.512 1.00 88.50 102 MET A N 1
ATOM 756 C CA . MET A 1 102 ? -7.150 1.729 -6.177 1.00 88.50 102 MET A CA 1
ATOM 757 C C . MET A 1 102 ? -8.145 2.034 -5.047 1.00 88.50 102 MET A C 1
ATOM 759 O O . MET A 1 102 ? -7.768 2.085 -3.877 1.00 88.50 102 MET A O 1
ATOM 763 N N . LYS A 1 103 ? -9.431 2.219 -5.353 1.00 89.50 103 LYS A N 1
ATOM 764 C CA . LYS A 1 103 ? -10.472 2.389 -4.340 1.00 89.50 103 LYS A CA 1
ATOM 765 C C . LYS A 1 103 ? -10.645 1.114 -3.513 1.00 89.50 103 LYS A C 1
ATOM 767 O O . LYS A 1 103 ? -10.719 0.007 -4.056 1.00 89.50 103 LYS A O 1
ATOM 772 N N . MET A 1 104 ? -10.737 1.284 -2.197 1.00 89.12 104 MET A N 1
ATOM 773 C CA . MET A 1 104 ? -11.024 0.209 -1.250 1.00 89.12 104 MET A CA 1
ATOM 774 C C . MET A 1 104 ? -12.508 0.213 -0.878 1.00 89.12 104 MET A C 1
ATOM 776 O O . MET A 1 104 ? -13.180 1.246 -0.944 1.00 89.12 104 MET A O 1
ATOM 780 N N . ASN A 1 105 ? -13.028 -0.950 -0.489 1.00 88.44 105 ASN A N 1
ATOM 781 C CA . ASN A 1 105 ? -14.420 -1.086 -0.060 1.00 88.44 105 ASN A CA 1
ATOM 782 C C . ASN A 1 105 ? -14.611 -0.567 1.367 1.00 88.44 105 ASN A C 1
ATOM 784 O O . ASN A 1 105 ? -15.673 -0.047 1.707 1.00 88.44 105 ASN A O 1
ATOM 788 N N . ASN A 1 106 ? -13.570 -0.688 2.193 1.00 86.56 106 ASN A N 1
ATOM 789 C CA . ASN A 1 106 ? -13.581 -0.284 3.589 1.00 86.56 106 ASN A CA 1
ATOM 790 C C . ASN A 1 106 ? -12.482 0.743 3.853 1.00 86.56 106 ASN A C 1
ATOM 792 O O . ASN A 1 106 ? -11.322 0.513 3.524 1.00 86.56 106 ASN A O 1
ATOM 796 N N . LYS A 1 107 ? -12.835 1.858 4.502 1.00 95.56 107 LYS A N 1
ATOM 797 C CA . LYS A 1 107 ? -11.842 2.794 5.044 1.00 95.56 107 LYS A CA 1
ATOM 798 C C . LYS A 1 107 ? -11.375 2.341 6.422 1.00 95.56 107 LYS A C 1
ATOM 800 O O . LYS A 1 107 ? -12.214 1.927 7.226 1.00 95.56 107 LYS A O 1
ATOM 805 N N . LEU A 1 108 ? -10.086 2.469 6.724 1.00 96.31 108 LEU A N 1
ATOM 806 C CA . LEU A 1 108 ? -9.553 2.166 8.050 1.00 96.31 108 LEU A CA 1
ATOM 807 C C . LEU A 1 108 ? -10.186 3.101 9.080 1.00 96.31 108 LEU A C 1
ATOM 809 O O . LEU A 1 108 ? -10.084 4.320 8.959 1.00 96.31 108 LEU A O 1
ATOM 813 N N . ALA A 1 109 ? -10.859 2.523 10.07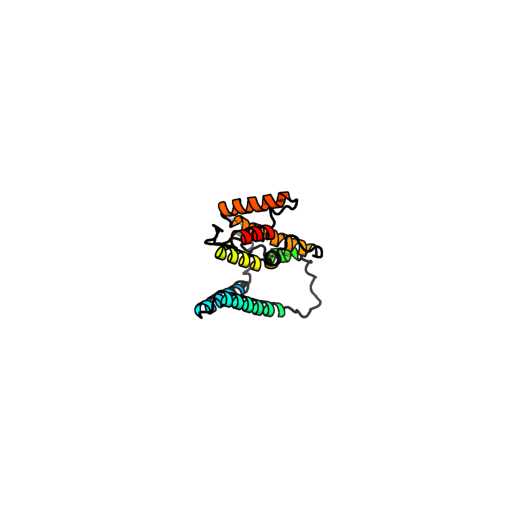1 1.00 93.44 109 ALA A N 1
ATOM 814 C CA . ALA A 1 109 ? -11.516 3.247 11.154 1.00 93.44 109 ALA A CA 1
ATOM 815 C C . ALA A 1 109 ? -10.839 3.024 12.513 1.00 93.44 109 ALA A C 1
ATOM 817 O O . ALA A 1 109 ? -11.165 3.723 13.464 1.00 93.44 109 ALA A O 1
ATOM 818 N N . GLY A 1 110 ? -9.933 2.052 12.598 1.00 91.06 110 GLY A N 1
ATOM 819 C CA . GLY A 1 110 ? -9.220 1.666 13.807 1.00 91.06 110 GLY A CA 1
ATOM 820 C C . GLY A 1 110 ? -9.004 0.154 13.841 1.00 91.06 110 GLY A C 1
ATOM 821 O O . GLY A 1 110 ? -9.211 -0.537 12.843 1.00 91.06 110 GLY A O 1
ATOM 822 N N . THR A 1 111 ? -8.654 -0.371 15.011 1.00 92.19 111 THR A N 1
ATOM 823 C CA . THR A 1 111 ? -8.345 -1.796 15.232 1.00 92.19 111 THR A CA 1
ATOM 824 C C . THR A 1 111 ? -9.443 -2.741 14.749 1.00 92.19 111 THR A C 1
ATOM 826 O O . THR A 1 111 ? -9.171 -3.730 14.079 1.00 92.19 111 THR A O 1
ATOM 829 N N . THR A 1 112 ? -10.707 -2.396 15.010 1.00 92.94 112 THR A N 1
ATOM 830 C CA . THR A 1 112 ? -11.874 -3.250 14.716 1.00 92.94 112 THR A CA 1
ATOM 831 C C . THR A 1 112 ? -12.018 -3.675 13.253 1.00 92.94 112 THR A C 1
ATOM 833 O O . THR A 1 112 ? -12.634 -4.705 12.984 1.00 92.94 112 THR A O 1
ATOM 836 N N . ASN A 1 113 ? -11.481 -2.903 12.301 1.00 94.62 113 ASN A N 1
ATOM 837 C CA . ASN A 1 113 ? -11.526 -3.244 10.880 1.00 94.62 113 ASN A CA 1
ATOM 838 C C . ASN A 1 113 ? -10.147 -3.298 10.213 1.00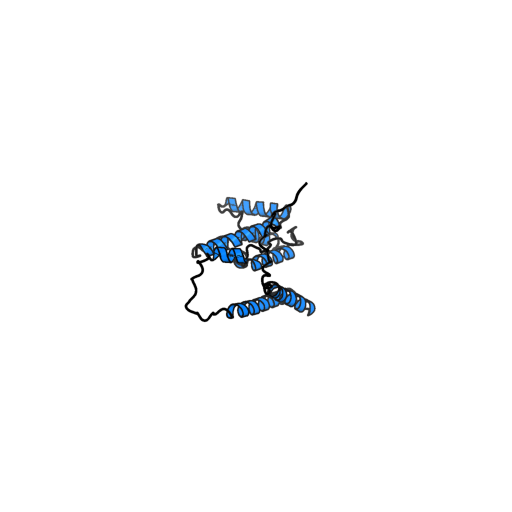 94.62 113 ASN A C 1
ATOM 840 O O . ASN A 1 113 ? -10.079 -3.390 8.982 1.00 94.62 113 ASN A O 1
ATOM 844 N N . TYR A 1 114 ? -9.073 -3.280 11.007 1.00 94.62 114 TYR A N 1
ATOM 845 C CA . TYR A 1 114 ? -7.706 -3.264 10.505 1.00 94.62 114 TYR A CA 1
ATOM 846 C C . TYR A 1 114 ? -7.401 -4.481 9.629 1.00 94.62 114 TYR A C 1
ATOM 848 O O . TYR A 1 114 ? -7.012 -4.312 8.480 1.00 94.62 114 TYR A O 1
ATOM 856 N N . ASP A 1 115 ? -7.696 -5.700 10.086 1.00 93.31 115 ASP A N 1
ATOM 857 C CA . ASP A 1 115 ? -7.407 -6.925 9.322 1.00 93.31 115 ASP A CA 1
ATOM 858 C C . ASP A 1 115 ? -8.125 -7.005 7.971 1.00 93.31 115 ASP A C 1
ATOM 860 O O . ASP A 1 115 ? -7.656 -7.652 7.028 1.00 93.31 115 ASP A O 1
ATOM 864 N N . VAL A 1 116 ? -9.307 -6.396 7.868 1.00 93.00 116 VAL A N 1
ATOM 865 C CA . VAL A 1 116 ? -10.054 -6.321 6.608 1.00 93.00 116 VAL A CA 1
ATOM 866 C C . VAL A 1 116 ? -9.387 -5.307 5.685 1.00 93.00 116 VAL A C 1
ATOM 868 O O . VAL A 1 116 ? -9.063 -5.646 4.547 1.00 93.00 116 VAL A O 1
ATOM 871 N N . TRP A 1 117 ? -9.121 -4.102 6.193 1.00 95.56 117 TRP A N 1
ATOM 872 C CA . TRP A 1 117 ? -8.446 -3.037 5.452 1.00 95.56 117 TRP A CA 1
ATOM 873 C C . TRP A 1 117 ? -7.057 -3.477 4.963 1.00 95.56 117 TRP A C 1
ATOM 875 O O . TRP A 1 117 ? -6.756 -3.385 3.776 1.00 95.56 117 TRP A O 1
ATOM 885 N N . ARG A 1 118 ? -6.252 -4.069 5.847 1.00 95.12 118 ARG A N 1
ATOM 886 C CA . ARG A 1 118 ? -4.906 -4.584 5.578 1.00 95.12 118 ARG A CA 1
ATOM 887 C C . ARG A 1 118 ? -4.898 -5.596 4.433 1.00 95.12 118 ARG A C 1
ATOM 889 O O . ARG A 1 118 ? -4.081 -5.506 3.519 1.00 95.12 118 ARG A O 1
ATOM 896 N N . ARG A 1 119 ? -5.833 -6.554 4.441 1.00 93.19 119 ARG A N 1
ATOM 897 C CA . ARG A 1 119 ? -5.969 -7.541 3.353 1.00 93.19 119 ARG A CA 1
ATOM 898 C C . ARG A 1 119 ? -6.347 -6.895 2.027 1.00 93.19 119 ARG A C 1
ATOM 900 O O . ARG A 1 119 ? -5.844 -7.324 0.991 1.00 93.19 119 ARG A O 1
ATOM 907 N N . GLU A 1 120 ? -7.210 -5.882 2.047 1.00 94.50 120 GLU A N 1
ATOM 908 C CA . GLU A 1 120 ? -7.555 -5.132 0.840 1.00 94.50 120 GLU A CA 1
ATOM 909 C C . GLU A 1 120 ? -6.340 -4.376 0.279 1.00 94.50 120 GLU A C 1
ATOM 911 O O . GLU A 1 120 ? -6.102 -4.458 -0.924 1.00 94.50 120 GLU A O 1
ATOM 916 N N . VAL A 1 121 ? -5.517 -3.733 1.120 1.00 94.81 121 VAL A N 1
ATOM 917 C CA . VAL A 1 121 ? -4.270 -3.078 0.673 1.00 94.81 121 VAL A CA 1
ATOM 918 C C . VAL A 1 121 ? -3.325 -4.083 0.022 1.00 94.81 121 VAL A C 1
ATOM 920 O O . VAL A 1 121 ? -2.852 -3.848 -1.088 1.00 94.81 121 VAL A O 1
ATOM 923 N N . LEU A 1 122 ? -3.093 -5.236 0.659 1.00 92.31 122 LEU A N 1
ATOM 924 C CA . LEU A 1 122 ? -2.229 -6.282 0.101 1.00 92.31 122 LEU A CA 1
ATOM 925 C C . LEU A 1 122 ? -2.755 -6.812 -1.240 1.00 92.31 122 LEU A C 1
ATOM 927 O O . LEU A 1 122 ? -1.966 -7.072 -2.150 1.00 92.31 122 LEU A O 1
ATOM 931 N N . ALA A 1 123 ? -4.077 -6.939 -1.387 1.00 90.56 123 ALA A N 1
ATOM 932 C CA . ALA A 1 123 ? -4.698 -7.320 -2.652 1.00 90.56 123 ALA A CA 1
ATOM 933 C C . ALA A 1 123 ? -4.490 -6.246 -3.734 1.00 90.56 123 ALA A C 1
ATOM 935 O O . ALA A 1 123 ? -4.106 -6.581 -4.854 1.00 90.56 123 ALA A O 1
ATOM 936 N N . LYS A 1 124 ? -4.667 -4.957 -3.406 1.00 91.44 124 LYS A N 1
ATOM 937 C CA . LYS A 1 124 ? -4.392 -3.847 -4.336 1.00 91.44 124 LYS A CA 1
ATOM 938 C C . LYS A 1 124 ? -2.919 -3.791 -4.733 1.00 91.44 124 LYS A C 1
ATOM 940 O O . LYS A 1 124 ? -2.620 -3.659 -5.915 1.00 91.44 124 LYS A O 1
ATOM 945 N N . ALA A 1 125 ? -2.006 -3.986 -3.785 1.00 92.75 125 ALA A N 1
ATOM 946 C CA . ALA A 1 125 ? -0.576 -4.063 -4.062 1.00 92.75 125 ALA A CA 1
ATOM 947 C C . ALA A 1 125 ? -0.231 -5.210 -5.012 1.00 92.75 125 ALA A C 1
ATOM 949 O O . ALA A 1 125 ? 0.581 -5.033 -5.916 1.00 92.75 125 ALA A O 1
ATOM 950 N N . ALA A 1 126 ? -0.870 -6.371 -4.860 1.00 89.94 126 ALA A N 1
ATOM 951 C CA . ALA A 1 126 ? -0.675 -7.484 -5.783 1.00 89.94 126 ALA A CA 1
ATOM 952 C C . ALA A 1 126 ? -1.162 -7.149 -7.205 1.00 89.94 126 ALA A C 1
ATOM 954 O O . ALA A 1 126 ? -0.463 -7.472 -8.166 1.00 89.94 126 ALA A O 1
ATOM 955 N N . LEU A 1 127 ? -2.301 -6.456 -7.344 1.00 89.31 127 LEU A N 1
ATOM 956 C CA . LEU A 1 127 ? -2.865 -6.078 -8.649 1.00 89.31 127 LEU A CA 1
ATOM 957 C C . LEU A 1 127 ? -1.923 -5.194 -9.473 1.00 89.31 127 LEU A C 1
ATOM 959 O O . LEU A 1 127 ? -1.804 -5.398 -10.676 1.00 89.31 127 LEU A O 1
ATOM 963 N N . ILE A 1 128 ? -1.217 -4.261 -8.832 1.00 90.00 128 ILE A N 1
ATOM 964 C CA . ILE A 1 128 ? -0.240 -3.385 -9.502 1.00 90.00 128 ILE A CA 1
ATOM 965 C C . ILE A 1 128 ? 1.210 -3.887 -9.397 1.00 90.00 128 ILE A C 1
ATOM 967 O O . ILE A 1 128 ? 2.153 -3.151 -9.693 1.00 90.00 128 ILE A O 1
ATOM 971 N N . ARG A 1 129 ? 1.410 -5.146 -8.977 1.00 90.06 129 ARG A N 1
ATOM 972 C CA . ARG A 1 129 ? 2.727 -5.788 -8.798 1.00 90.06 129 ARG A CA 1
ATOM 973 C C . ARG A 1 129 ? 3.683 -4.993 -7.896 1.00 90.06 129 ARG A C 1
ATOM 975 O O . ARG A 1 129 ? 4.847 -4.819 -8.245 1.00 90.06 129 ARG A O 1
ATOM 982 N N . ALA A 1 130 ? 3.179 -4.502 -6.771 1.00 92.94 130 ALA A N 1
ATOM 983 C CA . ALA A 1 130 ? 3.889 -3.658 -5.810 1.00 92.94 130 ALA A CA 1
ATOM 984 C C . ALA A 1 130 ? 3.967 -4.280 -4.400 1.00 92.94 130 ALA A C 1
ATOM 986 O O . ALA A 1 130 ? 4.229 -3.597 -3.416 1.00 92.94 130 ALA A O 1
ATOM 987 N N . SER A 1 131 ? 3.663 -5.576 -4.259 1.00 90.88 131 SER A N 1
ATOM 988 C CA . SER A 1 131 ? 3.696 -6.252 -2.952 1.00 90.88 131 SER A CA 1
ATOM 989 C C . SER A 1 131 ? 5.098 -6.361 -2.354 1.00 90.88 131 SER A C 1
ATOM 991 O O . SER A 1 131 ? 5.220 -6.512 -1.145 1.00 90.88 131 SER A O 1
ATOM 993 N N . ASP A 1 132 ? 6.126 -6.373 -3.195 1.00 88.75 132 ASP A N 1
ATOM 994 C CA . ASP A 1 132 ? 7.538 -6.321 -2.817 1.00 88.75 132 ASP A CA 1
ATOM 995 C C . ASP A 1 132 ? 7.850 -5.073 -1.993 1.00 88.75 132 ASP A C 1
ATOM 997 O O . ASP A 1 132 ? 8.406 -5.217 -0.909 1.00 88.75 132 ASP A O 1
ATOM 1001 N N . ILE A 1 133 ? 7.352 -3.905 -2.415 1.00 91.81 133 ILE A N 1
ATOM 1002 C CA . ILE A 1 133 ? 7.547 -2.633 -1.703 1.00 91.81 133 ILE A CA 1
ATOM 1003 C C . ILE A 1 133 ? 7.120 -2.745 -0.233 1.00 91.81 133 ILE A C 1
ATOM 1005 O O . ILE A 1 133 ? 7.877 -2.392 0.664 1.00 91.81 133 ILE A O 1
ATOM 1009 N N . LEU A 1 134 ? 5.935 -3.311 0.024 1.00 91.94 134 LEU A N 1
ATOM 1010 C CA . LEU A 1 134 ? 5.404 -3.456 1.386 1.00 91.94 134 LEU A CA 1
ATOM 1011 C C . LEU A 1 134 ? 6.071 -4.585 2.185 1.00 91.94 134 LEU A C 1
ATOM 1013 O O . LEU A 1 134 ? 6.165 -4.507 3.401 1.00 91.94 134 LEU A O 1
ATOM 1017 N N . LYS A 1 135 ? 6.483 -5.675 1.527 1.00 88.31 135 LYS A N 1
ATOM 1018 C CA . LYS A 1 135 ? 7.069 -6.846 2.207 1.00 88.31 135 LYS A CA 1
ATOM 1019 C C . LYS A 1 135 ? 8.525 -6.643 2.590 1.00 88.31 135 LYS A C 1
ATOM 1021 O O . LYS A 1 135 ? 8.967 -7.178 3.600 1.00 88.31 135 LYS A O 1
ATOM 1026 N N . ASN A 1 136 ? 9.262 -5.960 1.727 1.00 87.81 136 ASN A N 1
ATOM 1027 C CA . ASN A 1 136 ? 10.687 -5.716 1.888 1.00 87.81 136 ASN A CA 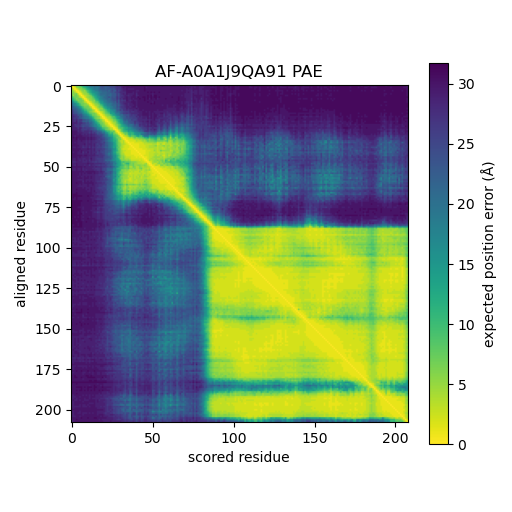1
ATOM 1028 C C . ASN A 1 136 ? 10.956 -4.374 2.572 1.00 87.81 136 ASN A C 1
ATOM 1030 O O . ASN A 1 136 ? 12.116 -4.053 2.813 1.00 87.81 136 ASN A O 1
ATOM 1034 N N . HIS A 1 137 ? 9.900 -3.616 2.876 1.00 85.81 137 HIS A N 1
ATOM 1035 C CA . HIS A 1 137 ? 9.981 -2.279 3.441 1.00 85.81 137 HIS A CA 1
ATOM 1036 C C . HIS A 1 137 ? 10.827 -1.332 2.565 1.00 85.81 137 HIS A C 1
ATOM 1038 O O . HIS A 1 137 ? 11.720 -0.633 3.042 1.00 85.81 137 HIS A O 1
ATOM 1044 N N . GLU A 1 138 ? 10.613 -1.377 1.245 1.00 86.00 138 GLU A N 1
ATOM 1045 C CA . GLU A 1 138 ? 11.411 -0.604 0.289 1.00 86.00 138 GLU A CA 1
ATOM 1046 C C . GLU A 1 138 ? 10.957 0.853 0.265 1.00 86.00 138 GLU A C 1
ATOM 1048 O O . GLU A 1 138 ? 9.880 1.186 -0.230 1.00 86.00 138 GLU A O 1
ATOM 1053 N N . GLU A 1 139 ? 11.814 1.740 0.755 1.00 83.88 139 GLU A N 1
ATOM 1054 C CA . GLU A 1 139 ? 11.550 3.179 0.756 1.00 83.88 139 GLU A CA 1
ATOM 1055 C C . GLU A 1 139 ? 12.056 3.886 -0.504 1.00 83.88 139 GLU A C 1
ATOM 1057 O O . GLU A 1 139 ? 11.574 4.965 -0.841 1.00 83.88 139 GLU A O 1
ATOM 1062 N N . GLU A 1 140 ? 13.010 3.283 -1.211 1.00 81.69 140 GLU A N 1
ATOM 1063 C CA . GLU A 1 140 ? 13.625 3.843 -2.409 1.00 81.69 140 GLU A CA 1
ATOM 1064 C C . GLU A 1 140 ? 13.838 2.760 -3.476 1.00 81.69 140 GLU A C 1
ATOM 1066 O O . GLU A 1 140 ? 14.061 1.591 -3.144 1.00 81.69 140 GLU A O 1
ATOM 1071 N N . PRO A 1 141 ? 13.815 3.126 -4.773 1.00 83.94 141 PRO A N 1
ATOM 1072 C CA . PRO A 1 141 ? 14.116 2.182 -5.837 1.00 83.94 141 PRO A CA 1
ATOM 1073 C C . PRO A 1 141 ? 15.580 1.746 -5.756 1.00 83.94 141 PRO A C 1
ATOM 1075 O O . PRO A 1 141 ? 16.474 2.565 -5.534 1.00 83.94 141 PRO A O 1
ATOM 1078 N N . HIS A 1 142 ? 15.848 0.471 -6.036 1.00 80.25 142 HIS A N 1
ATOM 1079 C CA . HIS A 1 142 ? 17.219 -0.033 -6.054 1.00 80.25 142 HIS A CA 1
ATOM 1080 C C . HIS A 1 142 ? 18.090 0.761 -7.061 1.00 80.25 142 HIS A C 1
ATOM 1082 O O . HIS A 1 142 ? 17.676 0.970 -8.207 1.00 80.25 142 HIS A O 1
ATOM 1088 N N . PRO A 1 143 ? 19.315 1.190 -6.695 1.00 76.31 143 PRO A N 1
ATOM 1089 C CA . PRO A 1 143 ? 20.120 2.103 -7.516 1.00 76.31 143 PRO A CA 1
ATOM 1090 C C . PRO A 1 143 ? 20.589 1.498 -8.847 1.00 76.31 143 PRO A C 1
ATOM 1092 O O . PRO A 1 143 ? 21.003 2.227 -9.744 1.00 76.31 143 PRO A O 1
ATOM 1095 N N . SER A 1 144 ? 20.533 0.170 -8.990 1.00 81.81 144 SER A N 1
ATOM 1096 C CA . SER A 1 144 ? 20.892 -0.531 -10.230 1.00 81.81 144 SER A CA 1
ATOM 1097 C C . SER A 1 144 ? 19.746 -0.668 -11.237 1.00 81.81 144 SER A C 1
ATOM 1099 O O . SER A 1 144 ? 19.953 -1.286 -12.280 1.00 81.81 144 SER A O 1
ATOM 1101 N N . LEU A 1 145 ? 18.540 -0.187 -10.918 1.00 81.94 145 LEU A N 1
ATOM 1102 C CA . LEU A 1 145 ? 17.402 -0.282 -11.830 1.00 81.94 145 LEU A CA 1
ATOM 1103 C C . LEU A 1 145 ? 17.638 0.565 -13.080 1.00 81.94 145 LEU A C 1
ATOM 1105 O O . LEU A 1 145 ? 18.183 1.671 -13.020 1.00 81.94 145 LEU A O 1
ATOM 1109 N N . SER A 1 146 ? 17.177 0.067 -14.224 1.00 86.50 146 SER A N 1
ATOM 1110 C CA . SER A 1 146 ? 17.123 0.873 -15.438 1.00 86.50 146 SER A CA 1
ATOM 1111 C C . SER A 1 146 ? 16.216 2.100 -15.237 1.00 86.50 146 SER A C 1
ATOM 1113 O O . SER A 1 146 ? 15.340 2.104 -14.363 1.00 86.50 146 SER A O 1
ATOM 1115 N N . PRO A 1 147 ? 16.363 3.157 -16.056 1.00 82.81 147 PRO A N 1
ATOM 1116 C CA . PRO A 1 147 ? 15.522 4.346 -15.938 1.00 82.81 147 PRO A CA 1
ATOM 1117 C C . PRO A 1 147 ? 14.015 4.053 -15.993 1.00 82.81 147 PRO A C 1
ATOM 1119 O O . PRO A 1 147 ? 13.248 4.689 -15.270 1.00 82.81 147 PRO A O 1
ATOM 1122 N N . ASP A 1 148 ? 13.586 3.092 -16.817 1.00 84.94 148 ASP A N 1
ATOM 1123 C CA . ASP A 1 148 ? 12.178 2.696 -16.912 1.00 84.94 148 ASP A CA 1
ATOM 1124 C C . ASP A 1 148 ? 11.733 1.867 -15.703 1.00 84.94 148 ASP A C 1
ATOM 1126 O O . ASP A 1 148 ? 10.673 2.147 -15.147 1.00 84.94 148 ASP A O 1
ATOM 1130 N N . GLU A 1 149 ? 12.543 0.922 -15.219 1.00 85.75 149 GLU A N 1
ATOM 1131 C CA . GLU A 1 149 ? 12.237 0.176 -13.988 1.00 85.75 149 GLU A CA 1
ATOM 1132 C C . GLU A 1 149 ? 12.133 1.108 -12.774 1.00 85.75 149 GLU A C 1
ATOM 1134 O O . GLU A 1 149 ? 11.202 0.990 -11.979 1.00 85.75 149 GLU A O 1
ATOM 1139 N N . GLY A 1 150 ? 13.013 2.108 -12.673 1.00 82.50 150 GLY A N 1
ATOM 1140 C CA . GLY A 1 150 ? 12.937 3.134 -11.635 1.00 82.50 150 GLY A CA 1
ATOM 1141 C C . GLY A 1 150 ? 11.706 4.044 -11.759 1.00 82.50 150 GLY A C 1
ATOM 1142 O O . GLY A 1 150 ? 11.240 4.584 -10.755 1.00 82.50 150 GLY A O 1
ATOM 1143 N N . ARG A 1 151 ? 11.149 4.234 -12.964 1.00 84.81 151 ARG A N 1
ATOM 1144 C CA . ARG A 1 151 ? 9.867 4.943 -13.166 1.00 84.81 151 ARG A CA 1
ATOM 1145 C C . ARG A 1 151 ? 8.675 4.066 -12.802 1.00 84.81 151 ARG A C 1
ATOM 1147 O O . ARG A 1 151 ? 7.749 4.556 -12.161 1.00 84.81 151 ARG A O 1
ATOM 1154 N N . ILE A 1 152 ? 8.711 2.787 -13.173 1.00 88.19 152 ILE A N 1
ATOM 1155 C CA . ILE A 1 152 ? 7.697 1.793 -12.799 1.00 88.19 152 ILE A CA 1
ATOM 1156 C C . ILE A 1 152 ? 7.619 1.682 -11.274 1.00 88.19 152 ILE A C 1
ATOM 1158 O O . ILE A 1 152 ? 6.527 1.759 -10.718 1.00 88.19 152 ILE A O 1
ATOM 1162 N N . TRP A 1 153 ? 8.765 1.561 -10.597 1.00 92.25 153 TRP A N 1
ATOM 1163 C CA . TRP A 1 153 ? 8.831 1.485 -9.137 1.00 92.25 153 TRP A CA 1
ATOM 1164 C C . TRP A 1 153 ? 8.191 2.717 -8.483 1.00 92.25 153 TRP A C 1
ATOM 1166 O O . TRP A 1 153 ? 7.266 2.573 -7.689 1.00 92.25 153 TRP A O 1
ATOM 1176 N N . ARG A 1 154 ? 8.576 3.933 -8.900 1.00 84.88 154 ARG A N 1
ATOM 1177 C CA . ARG A 1 154 ? 7.999 5.178 -8.351 1.00 84.88 154 ARG A CA 1
ATOM 1178 C C . ARG A 1 154 ? 6.502 5.298 -8.608 1.00 84.88 154 ARG A C 1
ATOM 1180 O O . ARG A 1 154 ? 5.762 5.795 -7.771 1.00 84.88 154 ARG A O 1
ATOM 1187 N N . TRP A 1 155 ? 6.035 4.846 -9.770 1.00 89.94 155 TRP A N 1
ATOM 1188 C CA . TRP A 1 155 ? 4.606 4.844 -10.064 1.00 89.94 155 TRP A CA 1
ATOM 1189 C C . TRP A 1 155 ? 3.836 3.902 -9.131 1.00 89.94 155 TRP A C 1
ATOM 1191 O O . TRP A 1 155 ? 2.774 4.272 -8.631 1.00 89.94 155 TRP A O 1
ATOM 1201 N N . LYS A 1 156 ? 4.373 2.701 -8.880 1.00 92.62 156 LYS A N 1
ATOM 1202 C CA . LYS A 1 156 ? 3.777 1.718 -7.965 1.00 92.62 156 LYS A CA 1
ATOM 1203 C C . LYS A 1 156 ? 3.712 2.254 -6.540 1.00 92.62 156 LYS A C 1
ATOM 1205 O O . LYS A 1 156 ? 2.667 2.159 -5.902 1.00 92.62 156 LYS A O 1
ATOM 1210 N N . GLU A 1 157 ? 4.812 2.833 -6.076 1.00 91.19 157 GLU A N 1
ATOM 1211 C CA . GLU A 1 157 ? 4.938 3.426 -4.748 1.00 91.19 157 GLU A CA 1
ATOM 1212 C C . GLU A 1 157 ? 3.928 4.566 -4.548 1.00 91.19 157 GLU A C 1
ATOM 1214 O O . GLU A 1 157 ? 3.101 4.494 -3.637 1.00 91.19 157 GLU A O 1
ATOM 1219 N N . ALA A 1 158 ? 3.857 5.519 -5.481 1.00 85.06 158 ALA A N 1
ATOM 1220 C CA . ALA A 1 158 ? 2.861 6.589 -5.444 1.00 85.06 158 ALA A CA 1
ATOM 1221 C C . ALA A 1 158 ? 1.415 6.055 -5.433 1.00 85.06 158 ALA A C 1
ATOM 1223 O O . ALA A 1 158 ? 0.569 6.534 -4.675 1.00 85.06 158 ALA A O 1
ATOM 1224 N N . LYS A 1 159 ? 1.113 5.028 -6.240 1.00 89.94 159 LYS A N 1
ATOM 1225 C CA . LYS A 1 159 ? -0.223 4.412 -6.268 1.00 89.94 159 LYS A CA 1
ATOM 1226 C C . LYS A 1 159 ? -0.576 3.707 -4.964 1.00 89.94 159 LYS A C 1
ATOM 1228 O O . LYS A 1 159 ? -1.733 3.765 -4.547 1.00 89.94 159 LYS A O 1
ATOM 1233 N N . LEU A 1 160 ? 0.389 3.057 -4.318 1.00 94.38 160 LEU A N 1
ATOM 1234 C CA . LEU A 1 160 ? 0.187 2.450 -3.006 1.00 94.38 160 LEU A CA 1
ATOM 1235 C C . LEU A 1 160 ? -0.045 3.493 -1.925 1.00 94.38 160 LEU A C 1
ATOM 1237 O O . LEU A 1 160 ? -0.973 3.332 -1.132 1.00 94.38 160 LEU A O 1
ATOM 1241 N N . TRP A 1 161 ? 0.747 4.564 -1.921 1.00 89.12 161 TRP A N 1
ATOM 1242 C CA . TRP A 1 161 ? 0.547 5.678 -1.005 1.00 89.12 161 TRP A CA 1
ATOM 1243 C C . TRP A 1 161 ? -0.872 6.241 -1.134 1.00 89.12 161 TRP A C 1
ATOM 1245 O O . TRP A 1 161 ? -1.616 6.272 -0.155 1.00 89.12 161 TRP A O 1
ATOM 1255 N N . GLU A 1 162 ? -1.291 6.602 -2.354 1.00 87.94 162 GLU A N 1
ATOM 1256 C CA . GLU A 1 162 ? -2.645 7.099 -2.633 1.00 87.94 162 GLU A CA 1
ATOM 1257 C C . GLU A 1 162 ? -3.725 6.107 -2.183 1.00 87.94 162 GLU A C 1
ATOM 1259 O O . GLU A 1 162 ? -4.732 6.506 -1.594 1.00 87.94 162 GLU A O 1
ATOM 1264 N N . CYS A 1 163 ? -3.523 4.815 -2.457 1.00 92.50 163 CYS A N 1
ATOM 1265 C CA . CYS A 1 163 ? -4.439 3.752 -2.060 1.00 92.50 163 CYS A CA 1
ATOM 1266 C C . CYS A 1 163 ? -4.616 3.702 -0.544 1.00 92.50 163 CYS A C 1
ATOM 1268 O O . CYS A 1 163 ? -5.744 3.641 -0.066 1.00 92.50 163 CYS A O 1
ATOM 1270 N N . MET A 1 164 ? -3.531 3.723 0.225 1.00 95.44 164 MET A N 1
ATOM 1271 C CA . MET A 1 164 ? -3.619 3.642 1.679 1.00 95.44 164 MET A CA 1
ATOM 1272 C C . MET A 1 164 ? -4.179 4.935 2.261 1.00 95.44 164 MET A C 1
ATOM 1274 O O . MET A 1 164 ? -5.208 4.903 2.936 1.00 95.44 164 MET A O 1
ATOM 1278 N N . TRP A 1 165 ? -3.561 6.069 1.931 1.00 89.00 165 TRP A N 1
ATOM 1279 C CA . TRP A 1 165 ? -3.869 7.376 2.503 1.00 89.00 165 TRP A CA 1
ATOM 1280 C C . TRP A 1 165 ? -5.328 7.793 2.287 1.00 89.00 165 TRP A C 1
ATOM 1282 O O . TRP A 1 165 ? -6.027 8.146 3.236 1.00 89.00 165 TRP A O 1
ATOM 1292 N N . ASN A 1 166 ? -5.847 7.669 1.059 1.00 90.31 166 ASN A N 1
ATOM 1293 C CA . ASN A 1 166 ? -7.224 8.077 0.745 1.00 90.31 166 ASN A CA 1
ATOM 1294 C C . ASN A 1 166 ? -8.289 7.182 1.402 1.00 90.31 166 ASN A C 1
ATOM 1296 O O . ASN A 1 166 ? -9.466 7.564 1.515 1.00 90.31 166 ASN A O 1
ATOM 1300 N N . ASN A 1 167 ? -7.887 5.986 1.833 1.00 94.56 167 ASN A N 1
ATOM 1301 C CA . ASN A 1 167 ? -8.744 5.014 2.492 1.00 94.56 167 ASN A CA 1
ATOM 1302 C C . ASN A 1 167 ? -8.507 4.951 4.008 1.00 94.56 167 ASN A C 1
ATOM 1304 O O . ASN A 1 167 ? -8.952 4.002 4.650 1.00 94.56 167 ASN A O 1
ATOM 1308 N N . LEU A 1 168 ? -7.895 5.979 4.600 1.00 92.81 168 LEU A N 1
ATOM 1309 C CA . LEU A 1 168 ? -7.937 6.230 6.040 1.00 92.81 168 LEU A CA 1
ATOM 1310 C C . LEU A 1 168 ? -9.166 7.082 6.401 1.00 92.81 168 LEU A C 1
ATOM 1312 O O . LEU A 1 168 ? -9.663 7.877 5.597 1.00 92.81 168 LEU A O 1
ATOM 1316 N N . LYS A 1 169 ? -9.700 6.902 7.612 1.00 93.38 169 LYS A N 1
ATOM 1317 C CA . LYS A 1 169 ? -10.551 7.913 8.258 1.00 93.38 169 LYS A CA 1
ATOM 1318 C C . LYS A 1 169 ? -9.682 8.971 8.945 1.00 93.38 169 LYS A C 1
ATOM 1320 O O . LYS A 1 169 ? -8.493 8.757 9.158 1.00 93.38 169 LYS A O 1
ATOM 1325 N N . ASN A 1 170 ? -10.310 10.079 9.341 1.00 89.38 170 ASN A N 1
ATOM 1326 C CA . ASN A 1 170 ? -9.634 11.231 9.940 1.00 89.38 170 ASN A CA 1
ATOM 1327 C C . ASN A 1 170 ? -8.771 10.867 11.159 1.00 89.38 170 ASN A C 1
ATOM 1329 O O . ASN A 1 170 ? -7.641 11.342 11.238 1.00 89.38 170 ASN A O 1
ATOM 1333 N N . ASP A 1 171 ? -9.262 10.024 12.077 1.00 89.12 171 ASP A N 1
ATOM 1334 C CA . ASP A 1 171 ? -8.508 9.712 13.30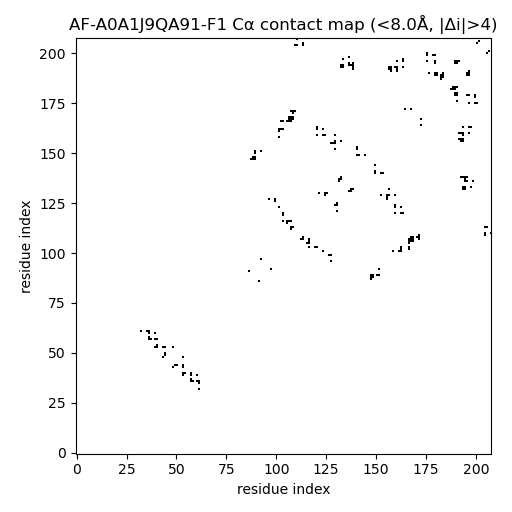2 1.00 89.12 171 ASP A CA 1
ATOM 1335 C C . ASP A 1 171 ? -7.248 8.879 12.997 1.00 89.12 171 ASP A C 1
ATOM 1337 O O . ASP A 1 171 ? -6.157 9.340 13.343 1.00 89.12 171 ASP A O 1
ATOM 1341 N N . PRO A 1 172 ? -7.321 7.734 12.271 1.00 90.88 172 PRO A N 1
ATOM 1342 C CA . PRO A 1 172 ? -6.116 7.027 11.832 1.00 90.88 172 PRO A CA 1
ATOM 1343 C C . PRO A 1 172 ? -5.163 7.896 11.013 1.00 90.88 172 PRO A C 1
ATOM 1345 O O . PRO A 1 172 ? -3.958 7.799 11.205 1.00 90.88 172 PRO A O 1
ATOM 1348 N N . GLN A 1 173 ? -5.691 8.751 10.131 1.00 88.00 173 GLN A N 1
ATOM 1349 C CA . GLN A 1 173 ? -4.890 9.635 9.285 1.00 88.00 173 GLN A CA 1
ATOM 1350 C C . GLN A 1 173 ? -4.115 10.673 10.107 1.00 88.00 173 GLN A C 1
ATOM 1352 O O . GLN A 1 173 ? -2.914 10.827 9.912 1.00 88.00 173 GLN A O 1
ATOM 1357 N N . THR A 1 174 ? -4.772 11.337 11.062 1.00 83.81 174 THR A N 1
ATOM 1358 C CA . THR A 1 174 ? -4.135 12.314 11.965 1.00 83.81 174 THR A CA 1
ATOM 1359 C C . THR A 1 174 ? -3.049 11.650 12.811 1.00 83.81 174 THR A C 1
ATOM 1361 O O . THR A 1 174 ? -1.961 12.198 12.985 1.00 83.81 174 THR A O 1
ATOM 1364 N N . LEU A 1 175 ? -3.330 10.442 13.304 1.00 88.81 175 LEU A N 1
ATOM 1365 C CA . LEU A 1 175 ? -2.403 9.666 14.117 1.00 88.81 175 LEU A CA 1
ATOM 1366 C C . LEU A 1 175 ? -1.125 9.306 13.349 1.00 88.81 175 LEU A C 1
ATOM 1368 O O . LEU A 1 175 ? -0.026 9.575 13.833 1.00 88.81 175 LEU A O 1
ATOM 1372 N N . VAL A 1 176 ? -1.247 8.720 12.153 1.00 87.88 176 VAL A N 1
ATOM 1373 C CA . VAL A 1 176 ? -0.064 8.335 11.364 1.00 87.88 176 VAL A CA 1
ATOM 1374 C C . VAL A 1 176 ? 0.659 9.531 10.765 1.00 87.88 176 VAL A C 1
ATOM 1376 O O . VAL A 1 176 ? 1.882 9.499 10.695 1.00 87.88 176 VAL A O 1
ATOM 1379 N N . GLN A 1 177 ? -0.051 10.608 10.417 1.00 82.12 177 GLN A N 1
ATOM 1380 C CA . GLN A 1 177 ? 0.577 11.866 10.016 1.00 82.12 177 GLN A CA 1
ATOM 1381 C C . GLN A 1 177 ? 1.539 12.368 11.093 1.00 82.12 177 GLN A C 1
ATOM 1383 O O . GLN A 1 177 ? 2.703 12.621 10.801 1.00 82.12 177 GLN A O 1
ATOM 1388 N N . SER A 1 178 ? 1.078 12.435 12.346 1.00 81.94 178 SER A N 1
ATOM 1389 C CA . SER A 1 178 ? 1.920 12.875 13.458 1.00 81.94 178 SER A CA 1
ATOM 1390 C C . SER A 1 178 ? 3.144 11.974 13.658 1.00 81.94 178 SER A C 1
ATOM 1392 O O . SER A 1 178 ? 4.222 12.485 13.952 1.00 81.94 178 SER A O 1
ATOM 1394 N N . LYS A 1 179 ? 3.009 10.653 13.472 1.00 81.94 179 LYS A N 1
ATOM 1395 C CA . LYS A 1 179 ? 4.137 9.709 13.562 1.00 81.94 179 LYS A CA 1
ATOM 1396 C C . LYS A 1 179 ? 5.156 9.923 12.442 1.00 81.94 179 LYS A C 1
ATOM 1398 O O . LYS A 1 179 ? 6.349 9.963 12.717 1.00 81.94 179 LYS A O 1
ATOM 1403 N N . LEU A 1 180 ? 4.699 10.081 11.200 1.00 77.38 180 LEU A N 1
ATOM 1404 C CA . LEU A 1 180 ? 5.585 10.327 10.059 1.00 77.38 180 LEU A CA 1
ATOM 1405 C C . LEU A 1 180 ? 6.316 11.668 10.209 1.00 77.38 180 LEU A C 1
ATOM 1407 O O . LEU A 1 180 ? 7.524 11.724 10.027 1.00 77.38 180 LEU A O 1
ATOM 1411 N N . GLU A 1 181 ? 5.621 12.721 10.645 1.00 77.06 181 GLU A N 1
ATOM 1412 C CA . GLU A 1 181 ? 6.224 14.038 10.897 1.00 77.06 181 GLU A CA 1
ATOM 1413 C C . GLU A 1 181 ? 7.255 14.029 12.038 1.00 77.06 181 GLU A C 1
ATOM 1415 O O . GLU A 1 181 ? 8.198 14.817 12.013 1.00 77.06 181 GLU A O 1
ATOM 1420 N N . GLN A 1 182 ? 7.103 13.157 13.040 1.00 71.06 182 GLN A N 1
ATOM 1421 C CA . GLN A 1 182 ? 8.123 12.971 14.080 1.00 71.06 182 GLN A CA 1
ATOM 1422 C C . GLN A 1 182 ? 9.394 12.335 13.516 1.00 71.06 182 GLN A C 1
ATOM 1424 O O . GLN A 1 182 ? 10.485 12.764 13.872 1.00 71.06 182 GLN A O 1
ATOM 1429 N N . ILE A 1 183 ? 9.259 11.363 12.612 1.00 69.12 183 ILE A N 1
ATOM 1430 C CA . ILE A 1 183 ? 10.400 10.716 11.947 1.00 69.12 183 ILE A CA 1
ATOM 1431 C C . ILE A 1 183 ? 11.093 11.700 10.988 1.00 69.12 183 ILE A C 1
ATOM 1433 O O . ILE A 1 183 ? 12.318 11.708 10.883 1.00 69.12 183 ILE A O 1
ATOM 1437 N N . ASP A 1 184 ? 10.339 12.596 10.345 1.00 67.44 184 ASP A N 1
ATOM 1438 C CA . ASP A 1 184 ? 10.891 13.619 9.445 1.00 67.44 184 ASP A CA 1
ATOM 1439 C C . ASP A 1 184 ? 11.840 14.601 10.155 1.00 67.44 184 ASP A C 1
ATOM 1441 O O . ASP A 1 184 ? 12.757 15.142 9.529 1.00 67.44 184 ASP A O 1
ATOM 1445 N N . GLN A 1 185 ? 11.673 14.808 11.465 1.00 59.72 185 GLN A N 1
ATOM 1446 C CA . GLN A 1 185 ? 12.574 15.647 12.267 1.00 59.72 185 GLN A CA 1
ATOM 1447 C C . GLN A 1 185 ? 13.987 15.054 12.383 1.00 59.72 185 GLN A C 1
ATOM 1449 O O . GLN A 1 185 ? 14.935 15.805 12.620 1.00 59.72 185 GLN A O 1
ATOM 1454 N N . ASP A 1 186 ? 14.145 13.754 12.117 1.00 58.09 186 ASP A N 1
ATOM 1455 C CA . ASP A 1 186 ? 15.434 13.057 12.092 1.00 58.09 186 ASP A CA 1
ATOM 1456 C C . ASP A 1 186 ? 16.161 13.185 10.733 1.00 58.09 186 ASP A C 1
ATOM 1458 O O . ASP A 1 186 ? 17.245 12.630 10.541 1.00 58.09 186 ASP A O 1
ATOM 1462 N N . GLY A 1 187 ? 15.605 13.956 9.786 1.00 54.16 187 GLY A N 1
ATOM 1463 C CA . GLY A 1 187 ? 16.257 14.335 8.526 1.00 54.16 187 GLY A CA 1
ATOM 1464 C C . GLY A 1 187 ? 15.906 13.474 7.306 1.00 54.16 187 GLY A C 1
ATOM 1465 O O . GLY A 1 187 ? 16.506 13.663 6.248 1.00 54.16 187 GLY A O 1
ATOM 1466 N N . SER A 1 188 ? 14.938 12.558 7.419 1.00 59.09 188 SER A N 1
ATOM 1467 C CA . SER A 1 188 ? 14.447 11.707 6.323 1.00 59.09 188 SER A CA 1
ATOM 1468 C C . SER A 1 188 ? 12.953 11.950 6.102 1.00 59.09 188 SER A C 1
ATOM 1470 O O . SER A 1 188 ? 12.159 11.590 6.958 1.00 59.09 188 SER A O 1
ATOM 1472 N N . THR A 1 189 ? 12.559 12.554 4.972 1.00 67.88 189 THR A N 1
ATOM 1473 C CA . THR A 1 189 ? 11.139 12.790 4.647 1.00 67.88 189 THR A CA 1
ATOM 1474 C C . THR A 1 189 ? 10.429 11.476 4.308 1.00 67.88 189 THR A C 1
ATOM 1476 O O . THR A 1 189 ? 10.672 10.885 3.258 1.00 67.88 189 THR A O 1
ATOM 1479 N N . ARG A 1 190 ? 9.533 11.031 5.189 1.00 73.25 190 ARG A N 1
ATOM 1480 C CA . ARG A 1 190 ? 8.701 9.824 5.081 1.00 73.25 190 ARG A CA 1
ATOM 1481 C C . ARG A 1 190 ? 7.285 10.115 4.602 1.00 73.25 190 ARG A C 1
ATOM 1483 O O . ARG A 1 190 ? 6.578 9.200 4.179 1.00 73.25 190 ARG A O 1
ATOM 1490 N N . MET A 1 191 ? 6.858 11.376 4.642 1.00 76.62 191 MET A N 1
ATOM 1491 C CA . MET A 1 191 ? 5.593 11.785 4.039 1.00 76.62 191 MET A CA 1
ATOM 1492 C C . MET A 1 191 ? 5.611 11.518 2.525 1.00 76.62 191 MET A C 1
ATOM 1494 O O . MET A 1 191 ? 6.509 11.967 1.817 1.00 76.62 191 MET A O 1
ATOM 1498 N N . GLY A 1 192 ? 4.604 10.803 2.022 1.00 73.94 192 GLY A N 1
ATOM 1499 C CA . GLY A 1 192 ? 4.543 10.354 0.629 1.00 73.94 192 GLY A CA 1
ATOM 1500 C C . GLY A 1 192 ? 5.105 8.951 0.394 1.00 73.94 192 GLY A C 1
ATOM 1501 O O . GLY A 1 192 ? 4.842 8.393 -0.666 1.00 73.94 192 GLY A O 1
ATOM 1502 N N . ASN A 1 193 ? 5.799 8.360 1.375 1.00 86.19 193 ASN A N 1
ATOM 1503 C CA . ASN A 1 193 ? 6.406 7.041 1.242 1.00 86.19 193 ASN A CA 1
ATOM 1504 C C . ASN A 1 193 ? 5.444 5.914 1.639 1.00 86.19 193 ASN A C 1
ATOM 1506 O O . ASN A 1 193 ? 5.041 5.791 2.801 1.00 86.19 193 ASN A O 1
ATOM 1510 N N . ALA A 1 194 ? 5.076 5.067 0.675 1.00 89.50 194 ALA A N 1
ATOM 1511 C CA . ALA A 1 194 ? 4.115 3.988 0.906 1.00 89.50 194 ALA A CA 1
ATOM 1512 C C . ALA A 1 194 ? 4.592 2.980 1.964 1.00 89.50 194 ALA A C 1
ATOM 1514 O O . ALA A 1 194 ? 3.794 2.561 2.803 1.00 89.50 194 ALA A O 1
ATOM 1515 N N . SER A 1 195 ? 5.877 2.620 1.948 1.00 89.06 195 SER A N 1
ATOM 1516 C CA . SER A 1 195 ? 6.451 1.690 2.922 1.00 89.06 195 SER A CA 1
ATOM 1517 C C . SER A 1 195 ? 6.420 2.274 4.334 1.00 89.06 195 SER A C 1
ATOM 1519 O O . SER A 1 195 ? 5.950 1.623 5.260 1.00 89.06 195 SER A O 1
ATOM 1521 N N . ALA A 1 196 ? 6.823 3.535 4.501 1.00 86.44 196 ALA A N 1
ATOM 1522 C CA . ALA A 1 196 ? 6.815 4.178 5.813 1.00 86.44 196 ALA A CA 1
ATOM 1523 C C . ALA A 1 196 ? 5.394 4.307 6.396 1.00 86.44 196 ALA A C 1
ATOM 1525 O O . ALA A 1 196 ? 5.189 4.100 7.593 1.00 86.44 196 ALA A O 1
ATOM 1526 N N . LEU A 1 197 ? 4.394 4.615 5.558 1.00 88.75 197 LEU A N 1
ATOM 1527 C CA . LEU A 1 197 ? 2.989 4.633 5.981 1.00 88.75 197 LEU A CA 1
ATOM 1528 C C . LEU A 1 197 ? 2.499 3.247 6.402 1.00 88.75 197 LEU A C 1
ATOM 1530 O O . LEU A 1 197 ? 1.804 3.124 7.411 1.00 88.75 197 LEU A O 1
ATOM 1534 N N . TRP A 1 198 ? 2.846 2.218 5.630 1.00 94.25 198 TRP A N 1
ATOM 1535 C CA . TRP A 1 198 ? 2.516 0.835 5.952 1.00 94.25 198 TRP A CA 1
ATOM 1536 C C . TRP A 1 198 ? 3.084 0.433 7.315 1.00 94.25 198 TRP A C 1
ATOM 1538 O O . TRP A 1 198 ? 2.342 -0.059 8.162 1.00 94.25 198 TRP A O 1
ATOM 1548 N N . ASP A 1 199 ? 4.348 0.754 7.574 1.00 89.50 199 ASP A N 1
ATOM 1549 C CA . ASP A 1 199 ? 5.025 0.419 8.829 1.00 89.50 199 ASP A CA 1
ATOM 1550 C C . ASP A 1 199 ? 4.429 1.146 10.029 1.00 89.50 199 ASP A C 1
ATOM 1552 O O . ASP A 1 199 ? 4.206 0.543 11.081 1.00 89.50 199 ASP A O 1
ATOM 1556 N N . ALA A 1 200 ? 4.100 2.429 9.866 1.00 88.31 200 ALA A N 1
ATOM 1557 C CA . ALA A 1 200 ? 3.428 3.202 10.905 1.00 88.31 200 ALA A CA 1
ATOM 1558 C C . ALA A 1 200 ? 2.057 2.605 11.273 1.00 88.31 200 ALA A C 1
ATOM 1560 O O . ALA A 1 200 ? 1.667 2.637 12.443 1.00 88.31 200 ALA A O 1
ATOM 1561 N N . LEU A 1 201 ? 1.333 2.058 10.291 1.00 92.44 201 LEU A N 1
ATOM 1562 C CA . LEU A 1 201 ? 0.030 1.421 10.490 1.00 92.44 201 LEU A CA 1
ATOM 1563 C C . LEU A 1 201 ? 0.147 0.016 11.091 1.00 92.44 201 LEU A C 1
ATOM 1565 O O . LEU A 1 201 ? -0.618 -0.305 12.000 1.00 92.44 201 LEU A O 1
ATOM 1569 N N . GLU A 1 202 ? 1.106 -0.796 10.641 1.00 90.94 202 GLU A N 1
ATOM 1570 C CA . GLU A 1 202 ? 1.374 -2.117 11.227 1.00 90.94 202 GLU A CA 1
ATOM 1571 C C . GLU A 1 202 ? 1.794 -1.981 12.695 1.00 90.94 202 GLU A C 1
ATOM 1573 O O . GLU A 1 202 ? 1.253 -2.673 13.556 1.00 90.94 202 GLU A O 1
ATOM 1578 N N . LEU A 1 203 ? 2.671 -1.025 13.019 1.00 88.25 203 LEU A N 1
ATOM 1579 C CA . LEU A 1 203 ? 3.083 -0.766 14.400 1.00 88.25 203 LEU A CA 1
ATOM 1580 C C . LEU A 1 203 ? 1.905 -0.358 15.299 1.00 88.25 203 LEU A C 1
ATOM 1582 O O . LEU A 1 203 ? 1.854 -0.744 16.464 1.00 88.25 203 LEU A O 1
ATOM 1586 N N . GLU A 1 204 ? 0.972 0.436 14.773 1.00 88.25 204 GLU A N 1
ATOM 1587 C CA . GLU A 1 204 ? -0.166 0.944 15.540 1.00 88.25 204 GLU A CA 1
ATOM 1588 C C . GLU A 1 204 ? -1.263 -0.108 15.753 1.00 88.25 204 GLU A C 1
ATOM 1590 O O . GLU A 1 204 ? -1.830 -0.197 16.845 1.00 88.25 204 GLU A O 1
ATOM 1595 N N . TYR A 1 205 ? -1.580 -0.891 14.718 1.00 88.88 205 TYR A N 1
ATOM 1596 C CA . TYR A 1 205 ? -2.793 -1.712 14.686 1.00 88.88 205 TYR A CA 1
ATOM 1597 C C . TYR A 1 205 ? -2.551 -3.224 14.652 1.00 88.88 205 TYR A C 1
ATOM 1599 O O . TYR A 1 205 ? -3.463 -3.967 15.004 1.00 88.88 205 TYR A O 1
ATOM 1607 N N . GLN A 1 206 ? -1.367 -3.702 14.254 1.00 79.69 206 GLN A N 1
ATOM 1608 C CA . GLN A 1 206 ? -1.060 -5.140 14.216 1.00 79.69 206 GLN A CA 1
ATOM 1609 C C . GLN A 1 206 ? -0.607 -5.689 15.580 1.00 79.69 206 GLN A C 1
ATOM 1611 O O . GLN A 1 206 ? -0.668 -6.894 15.810 1.00 79.69 206 GLN A O 1
ATOM 1616 N N . VAL A 1 207 ? -0.128 -4.821 16.477 1.00 59.25 207 VAL A N 1
ATOM 1617 C CA . VAL A 1 207 ? 0.480 -5.199 17.770 1.00 59.25 207 VAL A CA 1
ATOM 1618 C C . VAL A 1 207 ? -0.547 -5.259 18.922 1.00 59.25 207 VAL A C 1
ATOM 1620 O O . VAL A 1 207 ? -0.168 -5.532 20.060 1.00 59.25 207 VAL A O 1
ATOM 1623 N N . GLN A 1 208 ? -1.839 -5.019 18.657 1.00 49.16 208 GLN A N 1
ATOM 1624 C CA . GLN A 1 208 ? -2.898 -4.965 19.683 1.00 49.16 208 GLN A CA 1
ATOM 1625 C C . GLN A 1 208 ? -3.666 -6.277 19.860 1.00 49.16 208 GLN A C 1
ATOM 1627 O O . GLN A 1 208 ? -4.009 -6.915 18.841 1.00 49.16 208 GLN A O 1
#

Sequence (208 aa):
MTRDASEFTSDAGAGSPSDTPVQLPPNPSSSSDIDVFTSTLQNLKASGVGQEEAFKFAMARWRAVFDAQNAQTVPTANPSMPVPASTSAFRDFKDDFGHVDMKMNNKLAGTTNYDVWRREVLAKAALIRASDILKNHEEEPHPSLSPDEGRIWRWKEAKLWECMWNNLKNDPQTLVQSKLEQIDQDGSTRMGNASALWDALELEYQVQ

Secondary structure (DSSP, 8-state):
-----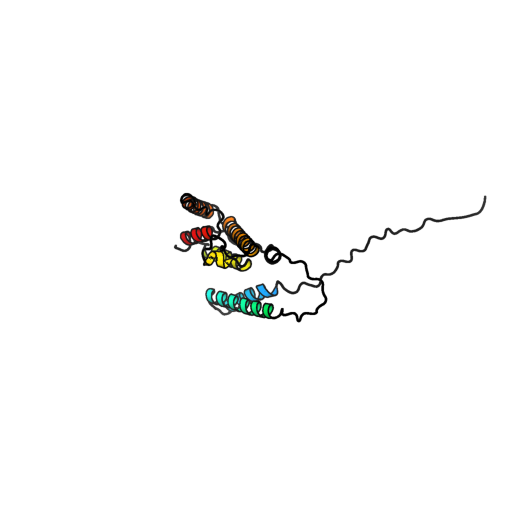------------------PPP---SHHHHHHHHHHHHHHHHTT--HHHHHHHHHHHHHHHHHHHHTT------S-SPPPP---HHHHHHHHHTT-----SS-B-SHHHHHHHHHHHHHHHHHTT-HHHHHTT--S--TTS-HHHHHHHHHHHHHHHHHHHHTB-HHHHHHHHHHHHHHHTTT---TT-HHHHHHHHHHHHT--

Solvent-accessible surface area (backbone atoms only — not comparable to full-atom values): 12701 Å² total; per-residue (Å²): 134,85,83,90,77,90,78,88,85,83,81,89,75,85,80,70,84,80,83,68,78,78,78,70,74,81,78,87,59,83,60,58,62,56,46,51,30,52,51,43,35,52,52,29,52,75,69,70,43,53,71,68,57,23,48,54,49,21,53,52,53,42,47,57,54,53,55,58,60,65,68,68,76,72,79,83,85,70,100,82,72,84,80,74,77,86,72,54,70,42,54,57,50,42,71,75,46,66,80,64,79,60,78,69,96,54,59,31,77,46,66,96,44,35,76,60,35,53,52,51,51,54,50,53,26,52,75,62,74,35,45,61,37,65,73,70,57,44,80,66,72,66,90,84,51,52,77,44,55,46,47,46,49,52,52,38,38,49,50,46,25,52,35,52,60,73,31,41,33,70,67,58,43,56,54,47,49,54,52,37,56,57,50,31,74,78,76,51,83,37,77,78,35,32,25,54,54,50,51,54,47,45,65,69,50,69,77,111

Foldseek 3Di:
DDDDDDDDDDDDDDDDPDPPPPPDPPDPDPPVLVCQLVVQLVVCVVVVHDNVVSNVVSVVRSVVVVVVVVVPPDDPDDPDDPDDPDDQPLVVLCVQQVPDDLEDPAADPAQVCLVVLVVSLCVSCVSSVNNCCQVVLDQADDPPDDPSRRVSNLVSQLSSLCSNQVRYDPVLNVQLVVVQVVVVVVVDRCVSGNSSSSVSSCVRHVVD

Organism: NCBI:txid1658174

Radius of gyration: 27.66 Å; Cα contacts (8 Å, |Δi|>4): 147; chains: 1; bounding box: 70×58×97 Å